Protein AF-A0A350AH95-F1 (afdb_monomer)

Sequence (209 aa):
WPGPAFQAFGGLILGAITMALAVMVWRKMPKGRNRGWAVTAILVLGFILFRAVFDPAVSVIEANNPATSGNIGGFGLPILLSWPLGGVLAAGAAWIIGKTALGLRSDYLAIATLGIAEIVIAVLKNEDWLARGVKNVIGLPRPWPVPLEVNLQQDPAFLERAATIGMDPTMASTLWVKFLYAILFAVVLVIIFWLSERARHSPWGRMMR

Structure (mmCIF, N/CA/C/O backbone):
data_AF-A0A350AH95-F1
#
_entry.id   AF-A0A350AH95-F1
#
loop_
_atom_site.group_PDB
_atom_site.id
_atom_site.type_symbol
_atom_site.label_atom_id
_atom_site.label_alt_id
_atom_site.label_comp_id
_atom_site.label_asym_id
_atom_site.label_entity_id
_atom_site.label_seq_id
_atom_site.pdbx_PDB_ins_code
_atom_site.Cartn_x
_atom_site.Cartn_y
_atom_site.Cartn_z
_atom_site.occupancy
_atom_site.B_iso_or_equiv
_atom_site.auth_seq_id
_atom_site.auth_comp_id
_atom_site.auth_asym_id
_atom_site.auth_atom_id
_atom_site.pdbx_PDB_model_num
ATOM 1 N N . TRP A 1 1 ? 16.851 -11.826 8.373 1.00 41.69 1 TRP A N 1
ATOM 2 C CA . TRP A 1 1 ? 15.903 -11.172 9.295 1.00 41.69 1 TRP A CA 1
ATOM 3 C C . TRP A 1 1 ? 14.694 -10.763 8.473 1.00 41.69 1 TRP A C 1
ATOM 5 O O . TRP A 1 1 ? 14.915 -10.342 7.340 1.00 41.69 1 TRP A O 1
ATOM 15 N N . PRO A 1 2 ? 13.449 -10.950 8.947 1.00 56.38 2 PRO A N 1
ATOM 16 C CA . PRO A 1 2 ? 12.285 -10.441 8.223 1.00 56.38 2 PRO A CA 1
ATOM 17 C C . PRO A 1 2 ? 12.494 -8.938 7.980 1.00 56.38 2 PRO A C 1
ATOM 19 O O . PRO A 1 2 ? 12.966 -8.240 8.877 1.00 56.38 2 PRO A O 1
ATOM 22 N N . GLY A 1 3 ? 12.269 -8.476 6.746 1.00 73.06 3 GLY A N 1
ATOM 23 C CA . GLY A 1 3 ? 12.593 -7.104 6.341 1.00 73.06 3 GLY A CA 1
ATOM 24 C C . GLY A 1 3 ? 11.894 -6.045 7.210 1.00 73.06 3 GLY A C 1
ATOM 25 O O . GLY A 1 3 ? 10.905 -6.370 7.871 1.00 73.06 3 GLY A O 1
ATOM 26 N N . PRO A 1 4 ? 12.351 -4.779 7.195 1.00 81.31 4 PRO A N 1
ATOM 27 C CA . PRO A 1 4 ? 11.799 -3.706 8.035 1.00 81.31 4 PRO A CA 1
ATOM 28 C C . PRO A 1 4 ? 10.271 -3.568 7.933 1.00 81.31 4 PRO A C 1
ATOM 30 O O . PRO A 1 4 ? 9.600 -3.317 8.930 1.00 81.31 4 PRO A O 1
ATOM 33 N N . ALA A 1 5 ? 9.702 -3.855 6.757 1.00 81.56 5 ALA A N 1
ATOM 34 C CA . ALA A 1 5 ? 8.258 -3.920 6.539 1.00 81.56 5 ALA A CA 1
ATOM 35 C C . ALA A 1 5 ? 7.544 -4.913 7.478 1.00 81.56 5 ALA A C 1
ATOM 37 O O . ALA A 1 5 ? 6.539 -4.580 8.097 1.00 81.56 5 ALA A O 1
ATOM 38 N N . PHE A 1 6 ? 8.070 -6.129 7.643 1.00 84.56 6 PHE A N 1
ATOM 39 C CA . PHE A 1 6 ? 7.464 -7.137 8.518 1.00 84.56 6 PHE A CA 1
ATOM 40 C C . PHE A 1 6 ? 7.494 -6.723 9.988 1.00 84.56 6 PHE A C 1
ATOM 42 O O . PHE A 1 6 ? 6.552 -7.018 10.719 1.00 84.56 6 PHE A O 1
ATOM 49 N N . GLN A 1 7 ? 8.550 -6.033 10.418 1.00 86.31 7 GLN A N 1
ATOM 50 C CA . GLN A 1 7 ? 8.641 -5.512 11.780 1.00 86.31 7 GLN A CA 1
ATOM 51 C C . GLN A 1 7 ? 7.636 -4.376 12.003 1.00 86.31 7 GLN A C 1
ATOM 53 O O . GLN A 1 7 ? 6.897 -4.414 12.983 1.00 86.31 7 GLN A O 1
ATOM 58 N N . ALA A 1 8 ? 7.516 -3.436 11.059 1.00 88.62 8 ALA A N 1
ATOM 59 C CA . ALA A 1 8 ? 6.525 -2.361 11.131 1.00 88.62 8 ALA A CA 1
ATOM 60 C C . ALA A 1 8 ? 5.087 -2.914 11.192 1.00 88.62 8 ALA A C 1
ATOM 62 O O . ALA A 1 8 ? 4.313 -2.567 12.085 1.00 88.62 8 ALA A O 1
ATOM 63 N N . PHE A 1 9 ? 4.734 -3.853 10.308 1.00 87.81 9 PHE A N 1
ATOM 64 C CA . PHE A 1 9 ? 3.415 -4.495 10.337 1.00 87.81 9 PHE A CA 1
ATOM 65 C C . PHE A 1 9 ? 3.199 -5.356 11.588 1.00 87.81 9 PHE A C 1
ATOM 67 O O . PHE A 1 9 ? 2.101 -5.363 12.142 1.00 87.81 9 PHE A O 1
ATOM 74 N N . GLY A 1 10 ? 4.238 -6.041 12.072 1.00 89.44 10 GLY A N 1
ATOM 75 C CA . GLY A 1 10 ? 4.206 -6.760 13.345 1.00 89.44 10 GLY A CA 1
ATOM 76 C C . GLY A 1 10 ? 3.895 -5.831 14.520 1.00 89.44 10 GLY A C 1
ATOM 77 O O . GLY A 1 10 ? 3.043 -6.157 15.344 1.00 89.44 10 GLY A O 1
ATOM 78 N N . GLY A 1 11 ? 4.500 -4.640 14.540 1.00 90.75 11 GLY A N 1
ATOM 79 C CA . GLY A 1 11 ? 4.158 -3.566 15.468 1.00 90.75 11 GLY A CA 1
ATOM 80 C C . GLY A 1 11 ? 2.669 -3.222 15.402 1.00 90.75 11 GLY A C 1
ATOM 81 O O . GLY A 1 11 ? 1.966 -3.361 16.397 1.00 90.75 11 GLY A O 1
ATOM 82 N N . LEU A 1 12 ? 2.138 -2.872 14.227 1.00 91.44 12 LEU A N 1
ATOM 83 C CA . LEU A 1 12 ? 0.711 -2.538 14.071 1.00 91.44 12 LEU A CA 1
ATOM 84 C C . LEU A 1 12 ? -0.229 -3.645 14.571 1.00 91.44 12 LEU A C 1
ATOM 86 O O . LEU A 1 12 ? -1.226 -3.358 15.237 1.00 91.44 12 LEU A O 1
ATOM 90 N N . ILE A 1 13 ? 0.106 -4.910 14.301 1.00 93.38 13 ILE A N 1
ATOM 91 C CA . ILE A 1 13 ? -0.654 -6.065 14.791 1.00 93.38 13 ILE A CA 1
ATOM 92 C C . ILE A 1 13 ? -0.611 -6.133 16.323 1.00 93.38 13 ILE A C 1
ATOM 94 O O . ILE A 1 13 ? -1.655 -6.327 16.944 1.00 93.38 13 ILE A O 1
ATOM 98 N N . LEU A 1 14 ? 0.548 -5.921 16.955 1.00 93.56 14 LEU A N 1
ATOM 99 C CA . LEU A 1 14 ? 0.661 -5.860 18.419 1.00 93.56 14 LEU A CA 1
ATOM 100 C C . LEU A 1 14 ? -0.178 -4.723 19.015 1.00 93.56 14 LEU A C 1
ATOM 102 O O . LEU A 1 14 ? -0.834 -4.916 20.043 1.00 93.56 14 LEU A O 1
ATOM 106 N N . GLY A 1 15 ? -0.218 -3.564 18.355 1.00 93.06 15 GLY A N 1
ATOM 107 C CA . GLY A 1 15 ? -1.094 -2.454 18.735 1.00 93.06 15 GLY A CA 1
ATOM 108 C C . GLY A 1 15 ? -2.577 -2.841 18.672 1.00 93.06 15 GLY A C 1
ATOM 109 O O . GLY A 1 15 ? -3.322 -2.638 19.635 1.00 93.06 15 GLY A O 1
ATOM 110 N N . ALA A 1 16 ? -3.002 -3.483 17.579 1.00 93.56 16 ALA A N 1
ATOM 111 C CA . ALA A 1 16 ? -4.372 -3.970 17.414 1.00 93.56 16 ALA A CA 1
ATOM 112 C C . ALA A 1 16 ? -4.745 -5.044 18.454 1.00 93.56 16 ALA A C 1
ATOM 114 O O . ALA A 1 16 ? -5.830 -4.988 19.037 1.00 93.56 16 ALA A O 1
ATOM 115 N N . ILE A 1 17 ? -3.835 -5.983 18.741 1.00 95.19 17 ILE A N 1
ATOM 116 C CA . ILE A 1 17 ? -4.006 -7.008 19.782 1.00 95.19 17 ILE A CA 1
ATOM 117 C C . ILE A 1 17 ? -4.149 -6.351 21.155 1.00 95.19 17 ILE A C 1
ATOM 119 O O . ILE A 1 17 ? -5.059 -6.702 21.903 1.00 95.19 17 ILE A O 1
ATOM 123 N N . THR A 1 18 ? -3.307 -5.366 21.475 1.00 95.50 18 THR A N 1
ATOM 124 C CA . THR A 1 18 ? -3.381 -4.618 22.739 1.00 95.50 18 THR A CA 1
ATOM 125 C C . THR A 1 18 ? -4.756 -3.979 22.918 1.00 95.50 18 THR A C 1
ATOM 127 O O . THR A 1 18 ? -5.379 -4.126 23.972 1.00 95.50 18 THR A O 1
ATOM 130 N N . MET A 1 19 ? -5.272 -3.324 21.874 1.00 94.38 19 MET A N 1
ATOM 131 C CA . MET A 1 19 ? -6.598 -2.707 21.906 1.00 94.38 19 MET A CA 1
ATOM 132 C C . MET A 1 19 ? -7.711 -3.751 22.067 1.00 94.38 19 MET A C 1
ATOM 134 O O . MET A 1 19 ? -8.615 -3.584 22.887 1.00 94.38 19 MET A O 1
ATOM 138 N N . ALA A 1 20 ? -7.634 -4.864 21.334 1.00 94.94 20 ALA A N 1
ATOM 139 C CA . ALA A 1 20 ? -8.601 -5.952 21.438 1.00 94.94 20 ALA A CA 1
ATOM 140 C C . ALA A 1 20 ? -8.614 -6.581 22.843 1.00 94.94 20 ALA A C 1
ATOM 142 O O . ALA A 1 20 ? -9.688 -6.830 23.395 1.00 94.94 20 ALA A O 1
ATOM 143 N N . LEU A 1 21 ? -7.439 -6.783 23.451 1.00 94.44 21 LEU A N 1
ATOM 144 C CA . LEU A 1 21 ? -7.298 -7.276 24.821 1.00 94.44 21 LEU A CA 1
ATOM 145 C C . LEU A 1 21 ? -7.886 -6.292 25.834 1.00 94.44 21 LEU A C 1
ATOM 147 O O . LEU A 1 21 ? -8.655 -6.708 26.700 1.00 94.44 21 LEU A O 1
ATOM 151 N N . ALA A 1 22 ? -7.596 -4.996 25.698 1.00 94.44 22 ALA A N 1
ATOM 152 C CA . ALA A 1 22 ? -8.162 -3.955 26.551 1.00 94.44 22 ALA A CA 1
ATOM 153 C C . ALA A 1 22 ? -9.701 -3.950 26.495 1.00 94.44 22 ALA A C 1
ATOM 155 O O . ALA A 1 22 ? -10.366 -3.974 27.535 1.00 94.44 22 ALA A O 1
ATOM 156 N N . VAL A 1 23 ? -10.282 -4.013 25.290 1.00 94.38 23 VAL A N 1
ATOM 157 C CA . VAL A 1 23 ? -11.739 -4.092 25.090 1.00 94.38 23 VAL A CA 1
ATOM 158 C C . VAL A 1 23 ? -12.315 -5.389 25.665 1.00 94.38 23 VAL A C 1
ATOM 160 O O . VAL A 1 23 ? -13.360 -5.365 26.321 1.00 94.38 23 VAL A O 1
ATOM 163 N N . MET A 1 24 ? -11.651 -6.526 25.450 1.00 95.25 24 MET A N 1
ATOM 164 C CA . MET A 1 24 ? -12.104 -7.820 25.959 1.00 95.25 24 MET A CA 1
ATOM 165 C C . MET A 1 24 ? -12.112 -7.850 27.491 1.00 95.25 24 MET A C 1
ATOM 167 O O . MET A 1 24 ? -13.100 -8.288 28.082 1.00 95.25 24 MET A O 1
ATOM 171 N N . VAL A 1 25 ? -11.052 -7.358 28.137 1.00 93.88 25 VAL A N 1
ATOM 172 C CA . VAL A 1 25 ? -10.957 -7.281 29.602 1.00 93.88 25 VAL A CA 1
ATOM 173 C C . VAL A 1 25 ? -12.004 -6.327 30.159 1.00 93.88 25 VAL A C 1
ATOM 175 O O . VAL A 1 25 ? -12.696 -6.674 31.116 1.00 93.88 25 VAL A O 1
ATOM 178 N N . TRP A 1 26 ? -12.213 -5.175 29.519 1.00 93.12 26 TRP A N 1
ATOM 179 C CA . TRP A 1 26 ? -13.259 -4.241 29.930 1.00 93.12 26 TRP A CA 1
ATOM 180 C C . TRP A 1 26 ? -14.665 -4.860 29.890 1.00 93.12 26 TRP A C 1
ATOM 182 O O . TRP A 1 26 ? -15.480 -4.597 30.777 1.00 93.12 26 TRP A O 1
ATOM 192 N N . ARG A 1 27 ? -14.948 -5.691 28.876 1.00 92.88 27 ARG A N 1
ATOM 193 C CA . ARG A 1 27 ? -16.243 -6.369 28.703 1.00 92.88 27 ARG A CA 1
ATOM 194 C C . ARG A 1 27 ? -16.443 -7.557 29.644 1.00 92.88 27 ARG A C 1
ATOM 196 O O . ARG A 1 27 ? -17.567 -7.769 30.086 1.00 92.88 27 ARG A O 1
ATOM 203 N N . LYS A 1 28 ? -15.395 -8.342 29.919 1.00 92.38 28 LYS A N 1
ATOM 204 C CA . LYS A 1 28 ? -15.500 -9.595 30.692 1.00 92.38 28 LYS A CA 1
ATOM 205 C C . LYS A 1 28 ? -15.321 -9.416 32.201 1.00 92.38 28 LYS A C 1
ATOM 207 O O . LYS A 1 28 ? -15.839 -10.225 32.962 1.00 92.38 28 LYS A O 1
ATOM 212 N N . MET A 1 29 ? -14.582 -8.402 32.648 1.00 90.62 29 MET A N 1
ATOM 213 C CA . MET A 1 29 ? -14.266 -8.235 34.068 1.00 90.62 29 MET A CA 1
ATOM 214 C C . MET A 1 29 ? -15.409 -7.515 34.812 1.00 90.62 29 MET A C 1
ATOM 216 O O . MET A 1 29 ? -15.952 -6.534 34.287 1.00 90.62 29 MET A O 1
ATOM 220 N N . PRO A 1 30 ? -15.781 -7.953 36.033 1.00 88.94 30 PRO A N 1
ATOM 221 C CA . PRO A 1 30 ? -16.835 -7.310 36.814 1.00 88.94 30 PRO A CA 1
ATOM 222 C C . PRO A 1 30 ? -16.537 -5.828 37.071 1.00 88.94 30 PRO A C 1
ATOM 224 O O . PRO A 1 30 ? -15.384 -5.390 37.134 1.00 88.94 30 PRO A O 1
ATOM 227 N N . LYS A 1 31 ? -17.605 -5.032 37.200 1.00 86.38 31 LYS A N 1
ATOM 228 C CA . LYS A 1 31 ? -17.504 -3.586 37.426 1.00 86.38 31 LYS A CA 1
ATOM 229 C C . LYS A 1 31 ? -16.798 -3.331 38.765 1.00 86.38 31 LYS A C 1
ATOM 231 O O . LYS A 1 31 ? -17.320 -3.683 39.814 1.00 86.38 31 LYS A O 1
ATOM 236 N N . GLY A 1 32 ? -15.622 -2.708 38.717 1.00 89.25 32 GLY A N 1
ATOM 237 C CA . GLY A 1 32 ? -14.835 -2.358 39.899 1.00 89.25 32 GLY A CA 1
ATOM 238 C C . GLY A 1 32 ? -13.564 -1.582 39.548 1.00 89.25 32 GLY A C 1
ATOM 239 O O . GLY A 1 32 ? -13.192 -1.474 38.378 1.00 89.25 32 GLY A O 1
ATOM 240 N N . ARG A 1 33 ? -12.873 -1.056 40.566 1.00 86.00 33 ARG A N 1
ATOM 241 C CA . ARG A 1 33 ? -11.623 -0.283 40.411 1.00 86.00 33 ARG A CA 1
ATOM 242 C C . ARG A 1 33 ? -10.489 -1.119 39.799 1.00 86.00 33 ARG A C 1
ATOM 244 O O . ARG A 1 33 ? -9.723 -0.601 38.992 1.00 86.00 33 ARG A O 1
ATOM 251 N N . ASN A 1 34 ? -10.448 -2.422 40.090 1.00 90.62 34 ASN A N 1
ATOM 252 C CA . ASN A 1 34 ? -9.452 -3.354 39.541 1.00 90.62 34 ASN A CA 1
ATOM 253 C C . ASN A 1 34 ? -9.557 -3.506 38.017 1.00 90.62 34 ASN A C 1
ATOM 255 O O . ASN A 1 34 ? -8.539 -3.681 37.355 1.00 90.62 34 ASN A O 1
ATOM 259 N N . ARG A 1 35 ? -10.762 -3.365 37.446 1.00 92.19 35 ARG A N 1
ATOM 260 C CA . ARG A 1 35 ? -10.961 -3.371 35.990 1.00 92.19 35 ARG A CA 1
ATOM 261 C C . ARG A 1 35 ? -10.249 -2.200 35.319 1.00 92.19 35 ARG A C 1
ATOM 263 O O . ARG A 1 35 ? -9.638 -2.383 34.273 1.00 92.19 35 ARG A O 1
ATOM 270 N N . GLY A 1 36 ? -10.326 -1.012 35.923 1.00 90.94 36 GLY A N 1
ATOM 271 C CA . GLY A 1 36 ? -9.636 0.179 35.424 1.00 90.94 36 GLY A CA 1
ATOM 272 C C . GLY A 1 36 ? -8.123 -0.023 35.413 1.00 90.94 36 GLY A C 1
ATOM 273 O O . GLY A 1 36 ? -7.497 0.136 34.373 1.00 90.94 36 GLY A O 1
ATOM 274 N N . TRP A 1 37 ? -7.557 -0.476 36.535 1.00 94.75 37 TRP A N 1
ATOM 275 C CA . TRP A 1 37 ? -6.121 -0.752 36.638 1.00 94.75 37 TRP A CA 1
ATOM 276 C C . TRP A 1 37 ? -5.641 -1.830 35.666 1.00 94.75 37 TRP A C 1
ATOM 278 O O . TRP A 1 37 ? -4.598 -1.652 35.045 1.00 94.75 37 TRP A O 1
ATOM 288 N N . ALA A 1 38 ? -6.410 -2.906 35.485 1.00 93.56 38 ALA A N 1
ATOM 289 C CA . ALA A 1 38 ? -6.072 -3.963 34.537 1.00 93.56 38 ALA A CA 1
ATOM 290 C C . ALA A 1 38 ? -6.022 -3.444 33.092 1.00 93.56 38 ALA A C 1
ATOM 292 O O . ALA A 1 38 ? -5.060 -3.710 32.376 1.00 93.56 38 ALA A O 1
ATOM 293 N N . VAL A 1 39 ? -7.020 -2.661 32.668 1.00 94.06 39 VAL A N 1
ATOM 294 C CA . VAL A 1 39 ? -7.038 -2.080 31.317 1.00 94.06 39 VAL A CA 1
ATOM 295 C C . VAL A 1 39 ? -5.911 -1.067 31.130 1.00 94.06 39 VAL A C 1
ATOM 297 O O . VAL A 1 39 ? -5.221 -1.126 30.116 1.00 94.06 39 VAL A O 1
ATOM 300 N N . THR A 1 40 ? -5.660 -0.194 32.109 1.00 94.44 40 THR A N 1
ATOM 301 C CA . THR A 1 40 ? -4.532 0.746 32.051 1.00 94.44 40 THR A CA 1
ATOM 302 C C . THR A 1 40 ? -3.198 0.011 31.936 1.00 94.44 40 THR A C 1
ATOM 304 O O . THR A 1 40 ? -2.384 0.369 31.091 1.00 94.44 40 THR A O 1
ATOM 307 N N . ALA A 1 41 ? -2.982 -1.048 32.722 1.00 95.31 41 ALA A N 1
ATOM 308 C CA . ALA A 1 41 ? -1.762 -1.848 32.650 1.00 95.31 41 ALA A CA 1
ATOM 309 C C . ALA A 1 41 ? -1.579 -2.491 31.266 1.00 95.31 41 ALA A C 1
ATOM 311 O O . ALA A 1 41 ? -0.485 -2.431 30.710 1.00 95.31 41 ALA A O 1
ATOM 312 N N . ILE A 1 42 ? -2.649 -3.043 30.681 1.00 94.75 42 ILE A N 1
ATOM 313 C CA . ILE A 1 42 ? -2.622 -3.616 29.326 1.00 94.75 42 ILE A CA 1
ATOM 314 C C . ILE A 1 42 ? -2.252 -2.554 28.291 1.00 94.75 42 ILE A C 1
ATOM 316 O O . ILE A 1 42 ? -1.395 -2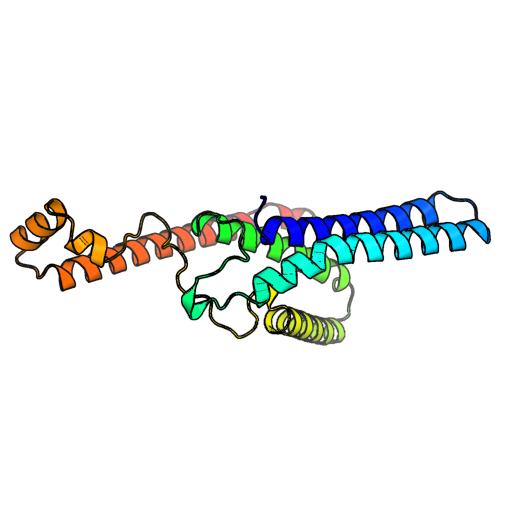.806 27.449 1.00 94.75 42 ILE A O 1
ATOM 320 N N . LEU A 1 43 ? -2.864 -1.370 28.358 1.00 95.50 43 LEU A N 1
ATOM 321 C CA . LEU A 1 43 ? -2.590 -0.291 27.410 1.00 95.50 43 LEU A CA 1
ATOM 322 C C . LEU A 1 43 ? -1.153 0.226 27.531 1.00 95.50 43 LEU A C 1
ATOM 324 O O . LEU A 1 43 ? -0.502 0.416 26.510 1.00 95.50 43 LEU A O 1
ATOM 328 N N . VAL A 1 44 ? -0.639 0.411 28.750 1.00 96.62 44 VAL A N 1
ATOM 329 C CA . VAL A 1 44 ? 0.736 0.888 28.973 1.00 96.62 44 VAL A CA 1
ATOM 330 C C . VAL A 1 44 ? 1.758 -0.153 28.518 1.00 96.62 44 VAL A C 1
ATOM 332 O O . VAL A 1 44 ? 2.658 0.173 27.747 1.00 96.62 44 VAL A O 1
ATOM 335 N N . LEU A 1 45 ? 1.609 -1.411 28.945 1.00 95.62 45 LEU A N 1
ATOM 336 C CA . LEU A 1 45 ? 2.523 -2.486 28.548 1.00 95.62 45 LEU A CA 1
ATOM 337 C C . LEU A 1 45 ? 2.474 -2.726 27.040 1.00 95.62 45 LEU A C 1
ATOM 339 O O . LEU A 1 45 ? 3.513 -2.820 26.392 1.00 95.62 45 LEU A O 1
ATOM 343 N N . GLY A 1 46 ? 1.273 -2.779 26.468 1.00 94.69 46 GLY A N 1
ATOM 344 C CA . GLY A 1 46 ? 1.105 -2.966 25.037 1.00 94.69 46 GLY A CA 1
ATOM 345 C C . GLY A 1 46 ? 1.628 -1.788 24.216 1.00 94.69 46 GLY A C 1
ATOM 346 O O . GLY A 1 46 ? 2.216 -2.015 23.165 1.00 94.69 46 GLY A O 1
ATOM 347 N N . PHE A 1 47 ? 1.520 -0.548 24.707 1.00 94.69 47 PHE A N 1
ATOM 348 C CA . PHE A 1 47 ? 2.133 0.620 24.068 1.00 94.69 47 PHE A CA 1
ATOM 349 C C . PHE A 1 47 ? 3.664 0.534 24.051 1.00 94.69 47 PHE A C 1
ATOM 351 O O . PHE A 1 47 ? 4.276 0.796 23.017 1.00 94.69 47 PHE A O 1
ATOM 358 N N . ILE A 1 48 ? 4.284 0.124 25.162 1.00 96.06 48 ILE A N 1
ATOM 359 C CA . ILE A 1 48 ? 5.741 -0.068 25.234 1.00 96.06 48 ILE A CA 1
ATOM 360 C C . ILE A 1 48 ? 6.181 -1.162 24.253 1.00 96.06 48 ILE A C 1
ATOM 362 O O . ILE A 1 48 ? 7.119 -0.954 23.487 1.00 96.06 48 ILE A O 1
ATOM 366 N N . LEU A 1 49 ? 5.482 -2.302 24.232 1.00 93.69 49 LEU A N 1
ATOM 367 C CA . LEU A 1 49 ? 5.774 -3.403 23.308 1.00 93.69 49 LEU A CA 1
ATOM 368 C C . LEU A 1 49 ? 5.584 -2.996 21.843 1.00 93.69 49 LEU A C 1
ATOM 370 O O . LEU A 1 49 ? 6.412 -3.326 20.998 1.00 93.69 49 LEU A O 1
ATOM 374 N N . PHE A 1 50 ? 4.516 -2.254 21.548 1.00 92.81 50 PHE A N 1
ATOM 375 C CA . PHE A 1 50 ? 4.254 -1.689 20.230 1.00 92.81 50 PHE A CA 1
ATOM 376 C C . PHE A 1 50 ? 5.417 -0.805 19.769 1.00 92.81 50 PHE A C 1
ATOM 378 O O . PHE A 1 50 ? 5.992 -1.065 18.714 1.00 92.81 50 PHE A O 1
ATOM 385 N N . ARG A 1 51 ? 5.802 0.192 20.578 1.00 93.19 51 ARG A N 1
ATOM 386 C CA . ARG A 1 51 ? 6.892 1.129 20.260 1.00 93.19 51 ARG A CA 1
ATOM 387 C C . ARG A 1 51 ? 8.227 0.413 20.079 1.00 93.19 51 ARG A C 1
ATOM 389 O O . ARG A 1 51 ? 8.941 0.693 19.123 1.00 93.19 51 ARG A O 1
ATOM 396 N N . ALA A 1 52 ? 8.525 -0.565 20.937 1.00 92.31 52 ALA A N 1
ATOM 397 C CA . ALA A 1 52 ? 9.766 -1.335 20.877 1.00 92.31 52 ALA A CA 1
ATOM 398 C C . ALA A 1 52 ? 9.947 -2.106 19.558 1.00 92.31 52 ALA A C 1
ATOM 400 O O . ALA A 1 52 ? 11.078 -2.331 19.137 1.00 92.31 52 ALA A O 1
ATOM 401 N N . VAL A 1 53 ? 8.852 -2.507 18.903 1.00 91.31 53 VAL A N 1
ATOM 402 C CA . VAL A 1 53 ? 8.892 -3.211 17.611 1.00 91.31 53 VAL A CA 1
ATOM 403 C C . VAL A 1 53 ? 8.736 -2.245 16.434 1.00 91.31 53 VAL A C 1
ATOM 405 O O . VAL A 1 53 ? 9.410 -2.395 15.416 1.00 91.31 53 VAL A O 1
ATOM 408 N N . PHE A 1 54 ? 7.854 -1.255 16.563 1.00 91.19 54 PHE A N 1
ATOM 409 C CA . PHE A 1 54 ? 7.476 -0.361 15.473 1.00 91.19 54 PHE A CA 1
ATOM 410 C C . PHE A 1 54 ? 8.520 0.730 15.200 1.00 91.19 54 PHE A C 1
ATOM 412 O O . PHE A 1 54 ? 8.900 0.934 14.048 1.00 91.19 54 PHE A O 1
ATOM 419 N N . ASP A 1 55 ? 9.030 1.401 16.237 1.00 90.62 55 ASP A N 1
ATOM 420 C CA . ASP A 1 55 ? 9.908 2.567 16.064 1.00 90.62 55 ASP A CA 1
ATOM 421 C C . ASP A 1 55 ? 11.266 2.212 15.416 1.00 90.62 55 ASP A C 1
ATOM 423 O O . ASP A 1 55 ? 11.702 2.934 14.510 1.00 90.62 55 ASP A O 1
ATOM 427 N N . PRO A 1 56 ? 11.936 1.089 15.768 1.00 89.94 56 PRO A N 1
ATOM 428 C CA . PRO A 1 56 ? 13.153 0.676 15.069 1.00 89.94 56 PRO A CA 1
ATOM 429 C C . PRO A 1 56 ? 12.905 0.384 13.586 1.00 89.94 56 PRO A C 1
ATOM 431 O O . PRO A 1 56 ? 13.723 0.741 12.743 1.00 89.94 56 PRO A O 1
ATOM 434 N N . ALA A 1 57 ? 11.759 -0.210 13.247 1.00 87.62 57 ALA A N 1
ATOM 435 C CA . ALA A 1 57 ? 11.409 -0.502 11.862 1.00 87.62 57 ALA A CA 1
ATOM 436 C C . ALA A 1 57 ? 11.194 0.783 11.048 1.00 87.62 57 ALA A C 1
ATOM 438 O O . ALA A 1 57 ? 11.746 0.918 9.956 1.00 87.62 57 ALA A O 1
ATOM 439 N N . VAL A 1 58 ? 10.444 1.741 11.602 1.00 87.69 58 VAL A N 1
ATOM 440 C CA . VAL A 1 58 ? 10.193 3.053 10.988 1.00 87.69 58 VAL A CA 1
ATOM 441 C C . VAL A 1 58 ? 11.498 3.809 10.762 1.00 87.69 58 VAL A C 1
ATOM 443 O O . VAL A 1 58 ? 11.763 4.229 9.637 1.00 87.69 58 VAL A O 1
ATOM 446 N N . SER A 1 59 ? 12.358 3.900 11.780 1.00 87.06 59 SER A N 1
ATOM 447 C CA . SER A 1 59 ? 13.633 4.616 11.658 1.00 87.06 59 SER A CA 1
ATOM 448 C C . SER A 1 59 ? 14.539 4.036 10.566 1.00 87.06 59 SER A C 1
ATOM 450 O O . SER A 1 59 ? 15.137 4.793 9.808 1.00 87.06 59 SER A O 1
ATOM 452 N N . VAL A 1 60 ? 14.593 2.708 10.411 1.00 85.50 60 VAL A N 1
ATOM 453 C CA . VAL A 1 60 ? 15.361 2.058 9.334 1.00 85.50 60 VAL A CA 1
ATOM 454 C C . VAL A 1 60 ? 14.758 2.348 7.960 1.00 85.50 60 VAL A C 1
ATOM 456 O O . VAL A 1 60 ? 15.489 2.593 6.998 1.00 85.50 60 VAL A O 1
ATOM 459 N N . ILE A 1 61 ? 13.428 2.327 7.846 1.00 83.62 61 ILE A N 1
ATOM 460 C CA . ILE A 1 61 ? 12.741 2.634 6.589 1.00 83.62 61 ILE A CA 1
ATOM 461 C C . ILE A 1 61 ? 13.008 4.088 6.194 1.00 83.62 61 ILE A C 1
ATOM 463 O O . ILE A 1 61 ? 13.353 4.338 5.037 1.00 83.62 61 ILE A O 1
ATOM 467 N N . GLU A 1 62 ? 12.874 5.029 7.125 1.00 83.50 62 GLU A N 1
ATOM 468 C CA . GLU A 1 62 ? 13.009 6.470 6.893 1.00 83.50 62 GLU A CA 1
ATOM 469 C C . GLU A 1 62 ? 14.456 6.931 6.707 1.00 83.50 62 GLU A C 1
ATOM 471 O O . GLU A 1 62 ? 14.700 7.810 5.882 1.00 83.50 62 GLU A O 1
ATOM 476 N N . ALA A 1 63 ? 15.418 6.308 7.394 1.00 81.94 63 ALA A N 1
ATOM 477 C CA . ALA A 1 63 ? 16.844 6.586 7.209 1.00 81.94 63 ALA A CA 1
ATOM 478 C C . ALA A 1 63 ? 17.335 6.227 5.799 1.00 81.94 63 ALA A C 1
ATOM 480 O O . ALA A 1 63 ? 18.324 6.780 5.317 1.00 81.94 63 ALA A O 1
ATOM 481 N N . ASN A 1 64 ? 16.651 5.304 5.122 1.00 76.50 64 ASN A N 1
ATOM 482 C CA . ASN A 1 64 ? 16.988 4.948 3.759 1.00 76.50 64 ASN A CA 1
ATOM 483 C C . ASN A 1 64 ? 16.524 6.022 2.765 1.00 76.50 64 ASN A C 1
ATOM 485 O O . ASN A 1 64 ? 15.330 6.314 2.676 1.00 76.50 64 ASN A O 1
ATOM 489 N N . ASN A 1 65 ? 17.457 6.527 1.952 1.00 70.88 65 ASN A N 1
ATOM 490 C CA . ASN A 1 65 ? 17.155 7.407 0.831 1.00 70.88 65 ASN A CA 1
ATOM 491 C C . ASN A 1 65 ? 16.740 6.580 -0.406 1.00 70.88 65 ASN A C 1
ATOM 493 O O . ASN A 1 65 ? 17.591 5.935 -1.031 1.00 70.88 65 ASN A O 1
ATOM 497 N N . PRO A 1 66 ? 15.458 6.617 -0.824 1.00 63.47 66 PRO A N 1
ATOM 498 C CA . PRO A 1 66 ? 14.986 5.826 -1.957 1.00 63.47 66 PRO A CA 1
ATOM 499 C C . PRO A 1 66 ? 15.642 6.216 -3.285 1.00 63.47 66 PRO A C 1
ATOM 501 O O . PRO A 1 66 ? 15.658 5.404 -4.207 1.00 63.47 66 PRO A O 1
ATOM 504 N N . ALA A 1 67 ? 16.188 7.435 -3.383 1.00 62.56 67 ALA A N 1
ATOM 505 C CA . ALA A 1 67 ? 16.826 7.930 -4.597 1.00 62.56 67 ALA A CA 1
ATOM 506 C C . ALA A 1 67 ? 18.145 7.208 -4.923 1.00 62.56 67 ALA A C 1
ATOM 508 O O . ALA A 1 67 ? 18.514 7.103 -6.088 1.00 62.56 67 ALA A O 1
ATOM 509 N N . THR A 1 68 ? 18.853 6.705 -3.909 1.00 64.44 68 THR A N 1
ATOM 510 C CA . THR A 1 68 ? 20.150 6.032 -4.089 1.00 64.44 68 THR A CA 1
ATOM 511 C C . THR A 1 68 ? 20.045 4.522 -3.947 1.00 64.44 68 THR A C 1
ATOM 513 O O . THR A 1 68 ? 20.722 3.790 -4.661 1.00 64.44 68 THR A O 1
ATOM 516 N N . SER A 1 69 ? 19.191 4.053 -3.037 1.00 63.12 69 SER A N 1
ATOM 517 C CA . SER A 1 69 ? 19.204 2.659 -2.578 1.00 63.12 69 SER A CA 1
ATOM 518 C C . SER A 1 69 ? 17.891 1.916 -2.852 1.00 63.12 69 SER A C 1
ATOM 520 O O . SER A 1 69 ? 17.734 0.767 -2.443 1.00 63.12 69 SER A O 1
ATOM 522 N N . GLY A 1 70 ? 16.930 2.558 -3.528 1.00 66.56 70 GLY A N 1
ATOM 523 C CA . GLY A 1 70 ? 15.598 2.001 -3.771 1.00 66.56 70 GLY A CA 1
ATOM 524 C C . GLY A 1 70 ? 14.738 1.898 -2.503 1.00 66.56 70 GLY A C 1
ATOM 525 O O . GLY A 1 70 ? 15.115 2.350 -1.418 1.00 66.56 70 GLY A O 1
ATOM 526 N N . ASN A 1 71 ? 13.535 1.324 -2.621 1.00 69.31 71 ASN A N 1
ATOM 527 C CA . ASN A 1 71 ? 12.591 1.236 -1.503 1.00 69.31 71 ASN A CA 1
ATOM 528 C C . ASN A 1 71 ? 12.749 -0.054 -0.680 1.00 69.31 71 ASN A C 1
ATOM 530 O O . ASN A 1 71 ? 12.429 -1.140 -1.153 1.00 69.31 71 ASN A O 1
ATOM 534 N N . ILE A 1 72 ? 13.144 0.089 0.588 1.00 64.56 72 ILE A N 1
ATOM 535 C CA . ILE A 1 72 ? 13.313 -1.023 1.548 1.00 64.56 72 ILE A CA 1
ATOM 536 C C . ILE A 1 72 ? 12.039 -1.252 2.399 1.00 64.56 72 ILE A C 1
ATOM 538 O O . ILE A 1 72 ? 11.911 -2.260 3.089 1.00 64.56 72 ILE A O 1
ATOM 542 N N . GLY A 1 73 ? 11.055 -0.344 2.333 1.00 66.38 73 GLY A N 1
ATOM 543 C CA . GLY A 1 73 ? 9.839 -0.392 3.162 1.00 66.38 73 GLY A CA 1
ATOM 544 C C . GLY A 1 73 ? 8.756 -1.376 2.700 1.00 66.38 73 GLY A C 1
ATOM 545 O O . GLY A 1 73 ? 7.711 -1.462 3.334 1.00 66.38 73 GLY A O 1
ATOM 546 N N . GLY A 1 74 ? 8.967 -2.107 1.602 1.00 75.50 74 GLY A N 1
ATOM 547 C CA . GLY A 1 74 ? 7.973 -3.019 1.028 1.00 75.50 74 GLY A CA 1
ATOM 548 C C . GLY A 1 74 ? 8.227 -4.497 1.335 1.00 75.50 74 GLY A C 1
ATOM 549 O O . GLY A 1 74 ? 9.343 -4.910 1.630 1.00 75.50 74 GLY A O 1
ATOM 550 N N . PHE A 1 75 ? 7.194 -5.325 1.166 1.00 76.88 75 PHE A N 1
ATOM 551 C CA . PHE A 1 75 ? 7.275 -6.790 1.288 1.00 76.88 75 PHE A CA 1
ATOM 552 C C . PHE A 1 75 ? 8.009 -7.493 0.127 1.00 76.88 75 PHE A C 1
ATOM 554 O O . PHE A 1 75 ? 8.010 -8.718 0.061 1.00 76.88 75 PHE A O 1
ATOM 561 N N . GLY A 1 76 ? 8.593 -6.743 -0.816 1.00 79.88 76 GLY A N 1
ATOM 562 C CA . GLY A 1 76 ? 9.266 -7.304 -1.996 1.00 79.88 76 GLY A CA 1
ATOM 563 C C . GLY A 1 76 ? 8.333 -8.042 -2.963 1.00 79.88 76 GLY A C 1
ATOM 564 O O . GLY A 1 76 ? 8.798 -8.828 -3.784 1.00 79.88 76 GLY A O 1
ATOM 565 N N . LEU A 1 77 ? 7.020 -7.820 -2.862 1.00 83.12 77 LEU A N 1
ATOM 566 C CA . LEU A 1 77 ? 6.038 -8.471 -3.723 1.00 83.12 77 LEU A CA 1
ATOM 567 C C . LEU A 1 77 ? 6.157 -7.969 -5.173 1.00 83.12 77 LEU A C 1
ATOM 569 O O . LEU A 1 77 ? 6.403 -6.776 -5.388 1.00 83.12 77 LEU A O 1
ATOM 573 N N . PRO A 1 78 ? 5.924 -8.841 -6.174 1.00 87.00 78 PRO A N 1
ATOM 574 C CA . PRO A 1 78 ? 5.775 -8.421 -7.563 1.00 87.00 78 PRO A CA 1
ATOM 575 C C . PRO A 1 78 ? 4.737 -7.302 -7.694 1.00 87.00 78 PRO A C 1
ATOM 577 O O . PRO A 1 78 ? 3.649 -7.407 -7.127 1.00 87.00 78 PRO A O 1
ATOM 580 N N . ILE A 1 79 ? 5.033 -6.266 -8.489 1.00 87.12 79 ILE A N 1
ATOM 581 C CA . ILE A 1 79 ? 4.155 -5.089 -8.645 1.00 87.12 79 ILE A CA 1
ATOM 582 C C . ILE A 1 79 ? 2.710 -5.477 -8.984 1.00 87.12 79 ILE A C 1
ATOM 584 O O . ILE A 1 79 ? 1.775 -4.901 -8.431 1.00 87.12 79 ILE A O 1
ATOM 588 N N . LEU A 1 80 ? 2.523 -6.483 -9.844 1.00 88.62 80 LEU A N 1
ATOM 589 C CA . LEU A 1 80 ? 1.191 -6.942 -10.239 1.00 88.62 80 LEU A CA 1
ATOM 590 C C . LEU A 1 80 ? 0.361 -7.505 -9.079 1.00 88.62 80 LEU A C 1
ATOM 592 O O . LEU A 1 80 ? -0.860 -7.418 -9.128 1.00 88.62 80 LEU A O 1
ATOM 596 N N . LEU A 1 81 ? 0.990 -8.062 -8.040 1.00 89.19 81 LEU A N 1
ATOM 597 C CA . LEU A 1 81 ? 0.293 -8.517 -6.831 1.00 89.19 81 LEU A CA 1
ATOM 598 C C . LEU A 1 81 ? 0.044 -7.368 -5.850 1.00 89.19 81 LEU A C 1
ATOM 600 O O . LEU A 1 81 ? -0.934 -7.386 -5.101 1.00 89.19 81 LEU A O 1
ATOM 604 N N . SER A 1 82 ? 0.898 -6.347 -5.880 1.00 88.38 82 SER A N 1
ATOM 605 C CA . SER A 1 82 ? 0.770 -5.161 -5.037 1.00 88.38 82 SER A CA 1
ATOM 606 C C . SER A 1 82 ? -0.476 -4.334 -5.376 1.00 88.38 82 SER A C 1
ATOM 608 O O . SER A 1 82 ? -1.089 -3.788 -4.460 1.00 88.38 82 SER A O 1
ATOM 610 N N . TRP A 1 83 ? -0.901 -4.257 -6.648 1.00 89.81 83 TRP A N 1
ATOM 611 C CA . TRP A 1 83 ? -2.089 -3.468 -7.021 1.00 89.81 83 TRP A CA 1
ATOM 612 C C . TRP A 1 83 ? -3.404 -4.036 -6.463 1.00 89.81 83 TRP A C 1
ATOM 614 O O . TRP A 1 83 ? -4.117 -3.282 -5.796 1.00 89.81 83 TRP A O 1
ATOM 624 N N . PRO A 1 84 ? -3.744 -5.332 -6.646 1.00 91.94 84 PRO A N 1
ATOM 625 C CA . PRO A 1 84 ? -4.952 -5.895 -6.050 1.00 91.94 84 PRO A CA 1
ATOM 626 C C . PRO A 1 84 ? -4.914 -5.857 -4.523 1.00 91.94 84 PRO A C 1
ATOM 628 O O . PRO A 1 84 ? -5.925 -5.540 -3.903 1.00 91.94 84 PRO A O 1
ATOM 631 N N . LEU A 1 85 ? -3.754 -6.124 -3.910 1.00 91.81 85 LEU A N 1
ATOM 632 C CA . LEU A 1 85 ? -3.606 -6.062 -2.456 1.00 91.81 85 LEU A CA 1
ATOM 633 C C . LEU A 1 85 ? -3.863 -4.643 -1.927 1.00 91.81 85 LEU A C 1
ATOM 635 O O . LEU A 1 85 ? -4.617 -4.473 -0.971 1.00 91.81 85 LEU A O 1
ATOM 639 N N . GLY A 1 86 ? -3.303 -3.625 -2.589 1.00 90.88 86 GLY A N 1
ATOM 640 C CA . GLY A 1 86 ? -3.590 -2.221 -2.294 1.00 90.88 86 GLY A CA 1
ATOM 641 C C . GLY A 1 86 ? -5.075 -1.887 -2.454 1.00 90.88 86 GLY A C 1
ATOM 642 O O . GLY A 1 86 ? -5.651 -1.240 -1.583 1.00 90.88 86 GLY A O 1
ATOM 643 N N . GLY A 1 87 ? -5.721 -2.397 -3.507 1.00 92.44 87 GLY A N 1
ATOM 644 C CA . GLY A 1 87 ? -7.161 -2.251 -3.725 1.00 92.44 87 GLY A CA 1
ATOM 645 C C . GLY A 1 87 ? -8.012 -2.876 -2.614 1.00 92.44 87 GLY A C 1
ATOM 646 O O . GLY A 1 87 ? -8.960 -2.250 -2.147 1.00 92.44 87 GLY A O 1
ATOM 647 N N . VAL A 1 88 ? -7.656 -4.072 -2.135 1.00 94.25 88 VAL A N 1
ATOM 648 C CA . VAL A 1 88 ? -8.349 -4.744 -1.020 1.00 94.25 88 VAL A CA 1
ATOM 649 C C . VAL A 1 88 ? -8.183 -3.968 0.288 1.00 94.25 88 VAL A C 1
ATOM 651 O O . VAL A 1 88 ? -9.161 -3.769 1.009 1.00 94.25 88 VAL A O 1
ATOM 654 N N . LEU A 1 89 ? -6.972 -3.488 0.587 1.00 91.31 89 LEU A N 1
ATOM 655 C CA . LEU A 1 89 ? -6.719 -2.666 1.775 1.00 91.31 89 LEU A CA 1
ATOM 656 C C . LEU A 1 89 ? -7.486 -1.337 1.713 1.00 91.31 89 LEU A C 1
ATOM 658 O O . LEU A 1 89 ? -8.126 -0.952 2.694 1.00 91.31 89 LEU A O 1
ATOM 662 N N . ALA A 1 90 ? -7.492 -0.677 0.552 1.00 93.31 90 ALA A N 1
ATOM 663 C CA . ALA A 1 90 ? -8.260 0.543 0.321 1.00 93.31 90 ALA A CA 1
ATOM 664 C C . ALA A 1 90 ? -9.772 0.302 0.459 1.00 93.31 90 ALA A C 1
ATOM 666 O O . ALA A 1 90 ? -10.459 1.093 1.102 1.00 93.31 90 ALA A O 1
ATOM 667 N N . ALA A 1 91 ? -10.291 -0.810 -0.071 1.00 93.00 91 ALA A N 1
ATOM 668 C CA . ALA A 1 91 ? -11.692 -1.195 0.083 1.00 93.00 91 ALA A CA 1
ATOM 669 C C . ALA A 1 91 ? -12.063 -1.440 1.554 1.00 93.00 91 ALA A C 1
ATOM 671 O O . ALA A 1 91 ? -13.124 -1.005 1.999 1.00 93.00 91 ALA A O 1
ATOM 672 N N . GLY A 1 92 ? -11.181 -2.079 2.330 1.00 94.25 92 GLY A N 1
ATOM 673 C CA . GLY A 1 92 ? -11.361 -2.260 3.771 1.00 94.25 92 GLY A CA 1
ATOM 674 C C . GLY A 1 92 ? -11.435 -0.930 4.525 1.00 94.25 92 GLY A C 1
ATOM 675 O O . GLY A 1 92 ? -12.360 -0.718 5.311 1.00 94.25 92 GLY A O 1
ATOM 676 N N . ALA A 1 93 ? -10.512 -0.005 4.244 1.00 91.56 93 ALA A N 1
ATOM 677 C CA . ALA A 1 93 ? -10.529 1.337 4.828 1.00 91.56 93 ALA A CA 1
ATOM 678 C C . ALA A 1 93 ? -11.802 2.112 4.442 1.00 91.56 93 ALA A C 1
ATOM 680 O O . ALA A 1 93 ? -12.492 2.647 5.311 1.00 91.56 93 ALA A O 1
ATOM 681 N N . ALA A 1 94 ? -12.165 2.103 3.156 1.00 91.81 94 ALA A N 1
ATOM 682 C CA . ALA A 1 94 ? -13.369 2.751 2.644 1.00 91.81 94 ALA A CA 1
ATOM 683 C C . ALA A 1 94 ? -14.653 2.166 3.251 1.00 91.81 94 ALA A C 1
ATOM 685 O O . ALA A 1 94 ? -15.591 2.908 3.529 1.00 91.81 94 ALA A O 1
ATOM 686 N N . TRP A 1 95 ? -14.699 0.857 3.513 1.00 92.06 95 TRP A N 1
ATOM 687 C CA . TRP A 1 95 ? -15.835 0.214 4.171 1.00 92.06 95 TRP A CA 1
ATOM 688 C C . TRP A 1 95 ? -16.008 0.677 5.622 1.00 92.06 95 TRP A C 1
ATOM 690 O O . TRP A 1 95 ? -17.129 0.984 6.030 1.00 92.06 95 TRP A O 1
ATOM 700 N N . ILE A 1 96 ? -14.918 0.775 6.395 1.00 91.12 96 ILE A N 1
ATOM 701 C CA . ILE A 1 96 ? -14.960 1.288 7.777 1.00 91.12 96 ILE A CA 1
ATOM 702 C C . ILE A 1 96 ? -15.456 2.736 7.779 1.00 91.12 96 ILE A C 1
ATOM 704 O O . ILE A 1 96 ? -16.394 3.065 8.506 1.00 91.12 96 ILE A O 1
ATOM 708 N N . ILE A 1 97 ? -14.871 3.574 6.920 1.00 90.94 97 ILE A N 1
ATOM 709 C CA . ILE A 1 97 ? -15.251 4.980 6.750 1.00 90.94 97 ILE A CA 1
ATOM 710 C C . ILE A 1 97 ? -16.730 5.096 6.366 1.00 90.94 97 ILE A C 1
ATOM 712 O O . ILE A 1 97 ? -17.495 5.806 7.021 1.00 90.94 97 ILE A O 1
ATOM 716 N N . GLY A 1 98 ? -17.156 4.350 5.347 1.00 89.62 98 GLY A N 1
ATOM 717 C CA . GLY A 1 98 ? -18.537 4.330 4.881 1.00 89.62 98 GLY A CA 1
ATOM 718 C C . GLY A 1 98 ? -19.492 3.943 6.003 1.00 89.62 98 GLY A C 1
ATOM 719 O O . GLY A 1 98 ? -20.462 4.648 6.249 1.00 89.62 98 GLY A O 1
ATOM 720 N N . LYS A 1 99 ? -19.180 2.896 6.771 1.00 89.75 99 LYS A N 1
ATOM 721 C CA . LYS A 1 99 ? -20.003 2.468 7.909 1.00 89.75 99 LYS A CA 1
ATOM 722 C C . LYS A 1 99 ? -20.146 3.543 8.986 1.00 89.75 99 LYS A C 1
ATOM 724 O O . LYS A 1 99 ? -21.208 3.634 9.592 1.00 89.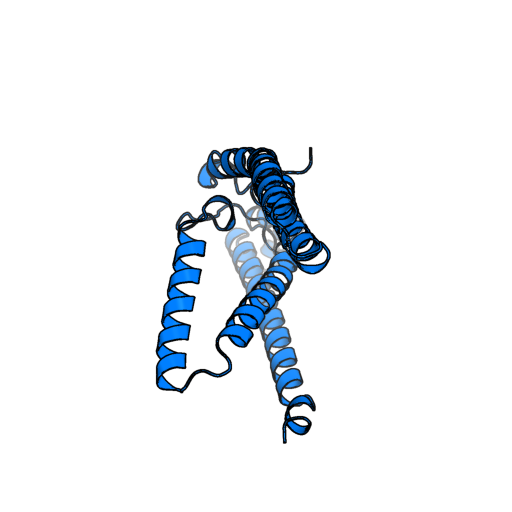75 99 LYS A O 1
ATOM 729 N N . THR A 1 100 ? -19.112 4.349 9.223 1.00 88.06 100 THR A N 1
ATOM 730 C CA . THR A 1 100 ? -19.199 5.477 10.165 1.00 88.06 100 THR A CA 1
ATOM 731 C C . THR A 1 100 ? -19.978 6.671 9.612 1.00 88.06 100 THR A C 1
ATOM 733 O O . THR A 1 100 ? -20.554 7.424 10.392 1.00 88.06 100 THR A O 1
ATOM 736 N N . ALA A 1 101 ? -20.026 6.834 8.286 1.00 87.62 101 ALA A N 1
ATOM 737 C CA . ALA A 1 101 ? -20.699 7.948 7.621 1.00 87.62 101 ALA A CA 1
ATOM 738 C C . ALA A 1 101 ? -22.170 7.652 7.235 1.00 87.62 101 ALA A C 1
ATOM 740 O O . ALA A 1 101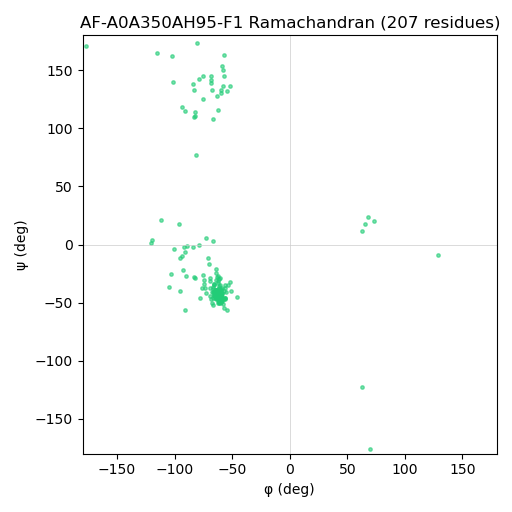 ? -22.977 8.567 7.048 1.00 87.62 101 ALA A O 1
ATOM 741 N N . LEU A 1 102 ? -22.541 6.375 7.109 1.00 83.75 102 LEU A N 1
ATOM 742 C CA . LEU A 1 102 ? -23.897 5.931 6.785 1.00 83.75 102 LEU A CA 1
ATOM 743 C C . LEU A 1 102 ? -24.850 6.272 7.941 1.00 83.75 102 LEU A C 1
ATOM 745 O O . LEU A 1 102 ? -24.800 5.663 9.005 1.00 83.75 102 LEU A O 1
ATOM 749 N N . GLY A 1 103 ? -25.718 7.261 7.725 1.00 82.06 103 GLY A N 1
ATOM 750 C CA . GLY A 1 103 ? -26.668 7.765 8.725 1.00 82.06 103 GLY A CA 1
ATOM 751 C C . GLY A 1 103 ? -26.637 9.284 8.903 1.00 82.06 103 GLY A C 1
ATOM 752 O O . GLY A 1 103 ? -27.520 9.840 9.554 1.00 82.06 103 GLY A O 1
ATOM 753 N N . LEU A 1 104 ? -25.659 9.973 8.305 1.00 90.25 104 LEU A N 1
ATOM 754 C CA . LEU A 1 104 ? -25.627 11.434 8.265 1.00 90.25 104 LEU A CA 1
ATOM 755 C C . LEU A 1 104 ? -26.643 11.993 7.256 1.00 90.25 104 LEU A C 1
ATOM 757 O O . LEU A 1 104 ? -26.874 11.427 6.187 1.00 90.25 104 LEU A O 1
ATOM 761 N N . ARG A 1 105 ? -27.226 13.148 7.596 1.00 92.69 105 ARG A N 1
ATOM 762 C CA . ARG A 1 105 ? -28.011 13.979 6.664 1.00 92.69 105 ARG A CA 1
ATOM 763 C C . ARG A 1 105 ? -27.125 14.390 5.475 1.00 92.69 105 ARG A C 1
ATOM 765 O O . ARG A 1 105 ? -25.917 14.508 5.666 1.00 92.69 105 ARG A O 1
ATOM 772 N N . SER A 1 106 ? -27.702 14.656 4.296 1.00 89.62 106 SER A N 1
ATOM 773 C CA . SER A 1 106 ? -26.962 14.998 3.059 1.00 89.62 106 SER A CA 1
ATOM 774 C C . SER A 1 106 ? -25.848 16.029 3.272 1.00 89.62 106 SER A C 1
ATOM 776 O O . SER A 1 106 ? -24.721 15.829 2.828 1.00 89.62 106 SER A O 1
ATOM 778 N N . ASP A 1 107 ? -26.146 17.089 4.019 1.00 93.50 107 ASP A N 1
ATOM 779 C CA . ASP A 1 107 ? -25.233 18.219 4.211 1.00 93.50 107 ASP A CA 1
ATOM 780 C C . ASP A 1 107 ? -24.079 17.848 5.149 1.00 93.50 107 ASP A C 1
ATOM 782 O O . ASP A 1 107 ? -22.925 18.208 4.925 1.00 93.50 107 ASP A O 1
ATOM 786 N N . TYR A 1 108 ? -24.370 17.046 6.175 1.00 91.38 108 TYR A N 1
ATOM 787 C CA . TYR A 1 108 ? -23.351 16.537 7.087 1.00 91.38 108 TYR A CA 1
ATOM 788 C C . TYR A 1 108 ? -22.513 15.427 6.454 1.00 91.38 108 TYR A C 1
ATOM 790 O O . TYR A 1 108 ? -21.333 15.309 6.769 1.00 91.38 108 TYR A O 1
ATOM 798 N N . LEU A 1 109 ? -23.090 14.637 5.545 1.00 90.25 109 LEU A N 1
ATOM 799 C CA . LEU A 1 109 ? -22.363 13.637 4.770 1.00 90.25 109 LEU A CA 1
ATOM 800 C C . LEU A 1 109 ? -21.312 14.310 3.878 1.00 90.25 109 LEU A C 1
ATOM 802 O O . LEU A 1 109 ? -20.165 13.866 3.844 1.00 90.25 109 LEU A O 1
ATOM 806 N N . ALA A 1 110 ? -21.671 15.407 3.208 1.00 89.06 110 ALA A N 1
ATOM 807 C CA . ALA A 1 110 ? -20.733 16.172 2.389 1.00 89.06 110 ALA A CA 1
ATOM 808 C C . ALA A 1 110 ? -19.553 16.705 3.222 1.00 89.06 110 ALA A C 1
ATOM 810 O O . ALA A 1 110 ? -18.396 16.478 2.873 1.00 89.06 110 ALA A O 1
ATOM 811 N N . ILE A 1 111 ? -19.832 17.325 4.373 1.00 92.94 111 ILE A N 1
ATOM 812 C CA . ILE A 1 111 ? -18.785 17.832 5.276 1.00 92.94 111 ILE A CA 1
ATOM 813 C C . ILE A 1 111 ? -17.915 16.685 5.815 1.00 92.94 111 ILE A C 1
ATOM 815 O O . ILE A 1 111 ? -16.689 16.788 5.825 1.00 92.94 111 ILE A O 1
ATOM 819 N N . ALA A 1 112 ? -18.530 15.577 6.237 1.00 92.00 112 ALA A N 1
ATOM 820 C CA . ALA A 1 112 ? -17.814 14.431 6.791 1.00 92.00 112 ALA A CA 1
ATOM 821 C C . ALA A 1 112 ? -16.888 13.776 5.758 1.00 92.00 112 ALA A C 1
ATOM 823 O O . ALA A 1 112 ? -15.740 13.471 6.068 1.00 92.00 112 ALA A O 1
ATOM 824 N N . THR A 1 113 ? -17.360 13.583 4.525 1.00 91.25 113 THR A N 1
ATOM 825 C CA . THR A 1 113 ? -16.549 12.980 3.455 1.00 91.25 113 THR A CA 1
ATOM 826 C C . THR A 1 113 ? -15.360 13.856 3.067 1.00 91.25 113 THR A C 1
ATOM 828 O O . THR A 1 113 ? -14.266 13.320 2.905 1.00 91.25 113 THR A O 1
ATOM 831 N N . LEU A 1 114 ? -15.531 15.183 3.010 1.00 93.31 114 LEU A N 1
ATOM 832 C CA . LEU A 1 114 ? -14.425 16.122 2.803 1.00 93.31 114 LEU A CA 1
ATOM 833 C C . LEU A 1 114 ? -13.408 16.038 3.947 1.00 93.31 114 LEU A C 1
ATOM 835 O O . LEU A 1 114 ? -12.218 15.869 3.698 1.00 93.31 114 LEU A O 1
ATOM 839 N N . GLY A 1 115 ? -13.869 16.080 5.201 1.00 94.44 115 GLY A N 1
ATOM 840 C CA . GLY A 1 115 ? -12.985 15.975 6.364 1.00 94.44 115 GLY A CA 1
ATOM 841 C C . GLY A 1 115 ? -12.201 14.660 6.398 1.00 94.44 115 GLY A C 1
ATOM 842 O O . GLY A 1 115 ? -10.999 14.658 6.652 1.00 94.44 115 GLY A O 1
ATOM 843 N N . ILE A 1 116 ? -12.852 13.537 6.085 1.00 93.81 116 ILE A N 1
ATOM 844 C CA . ILE A 1 116 ? -12.188 12.230 6.014 1.00 93.81 116 ILE A CA 1
ATOM 845 C C . ILE A 1 116 ? -11.174 12.183 4.865 1.00 93.81 116 ILE A C 1
ATOM 847 O O . ILE A 1 116 ? -10.083 11.648 5.055 1.00 93.81 116 ILE A O 1
ATOM 851 N N . ALA A 1 117 ? -11.492 12.750 3.697 1.00 92.56 117 ALA A N 1
ATOM 852 C CA . ALA A 1 117 ? -10.556 12.815 2.577 1.00 92.56 117 ALA A CA 1
ATOM 853 C C . ALA A 1 117 ? -9.279 13.584 2.955 1.00 92.56 117 ALA A C 1
ATOM 855 O O . ALA A 1 117 ? -8.180 13.090 2.703 1.00 92.56 117 ALA A O 1
ATOM 856 N N . GLU A 1 118 ? -9.411 14.726 3.633 1.00 95.94 118 GLU A N 1
ATOM 857 C CA . GLU A 1 118 ? -8.263 15.503 4.115 1.00 95.94 118 GLU A CA 1
ATOM 858 C C . GLU A 1 118 ? -7.434 14.740 5.154 1.00 95.94 118 GLU A C 1
ATOM 860 O O . GLU A 1 118 ? -6.206 14.758 5.091 1.00 95.94 118 GLU A O 1
ATOM 865 N N . ILE A 1 119 ? -8.074 13.995 6.062 1.00 93.94 119 ILE A N 1
ATOM 866 C CA . ILE A 1 119 ? -7.361 13.125 7.013 1.00 93.94 119 ILE A CA 1
ATOM 867 C C . ILE A 1 119 ? -6.563 12.052 6.265 1.00 93.94 119 ILE A C 1
ATOM 869 O O . ILE A 1 119 ? -5.388 11.844 6.562 1.00 93.94 119 ILE A O 1
ATOM 873 N N . VAL A 1 120 ? -7.167 11.383 5.279 1.00 92.62 120 VAL A N 1
ATOM 874 C CA . VAL A 1 120 ? -6.484 10.346 4.488 1.00 92.62 120 VAL A CA 1
ATOM 875 C C . VAL 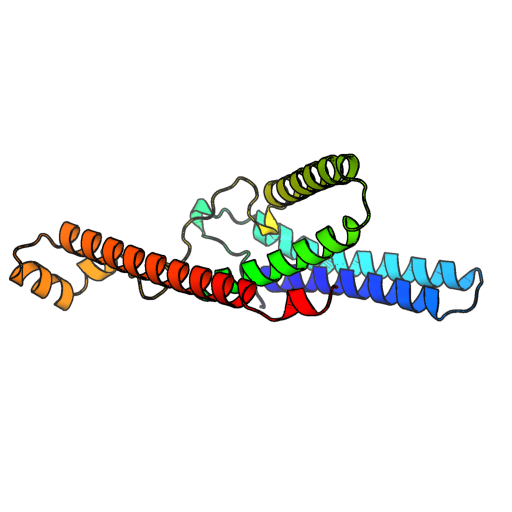A 1 120 ? -5.300 10.938 3.723 1.00 92.62 120 VAL A C 1
ATOM 877 O O . VAL A 1 120 ? -4.214 10.363 3.744 1.00 92.62 120 VAL A O 1
ATOM 880 N N . ILE A 1 121 ? -5.476 12.099 3.089 1.00 92.44 121 ILE A N 1
ATOM 881 C CA . ILE A 1 121 ? -4.398 12.794 2.376 1.00 92.44 121 ILE A CA 1
ATOM 882 C C . ILE A 1 121 ? -3.283 13.199 3.344 1.00 92.44 121 ILE A C 1
ATOM 884 O O . ILE A 1 121 ? -2.109 13.009 3.027 1.00 92.44 121 ILE A O 1
ATOM 888 N N . ALA A 1 122 ? -3.623 13.728 4.521 1.00 94.44 122 ALA A N 1
ATOM 889 C CA . ALA A 1 122 ? -2.649 14.097 5.539 1.00 94.44 122 ALA A CA 1
ATOM 890 C C . ALA A 1 122 ? -1.847 12.878 6.011 1.00 94.44 122 ALA A C 1
ATOM 892 O O . ALA A 1 122 ? -0.622 12.950 6.057 1.00 94.44 122 ALA A O 1
ATOM 893 N N . VAL A 1 123 ? -2.501 11.747 6.283 1.00 92.69 123 VAL A N 1
ATOM 894 C CA . VAL A 1 123 ? -1.826 10.491 6.647 1.00 92.69 123 VAL A CA 1
ATOM 895 C C . VAL A 1 123 ? -0.897 10.037 5.521 1.00 92.69 123 VAL A C 1
ATOM 897 O O . VAL A 1 123 ? 0.284 9.817 5.759 1.00 92.69 123 VAL A O 1
ATOM 900 N N . LEU A 1 124 ? -1.380 9.971 4.277 1.00 90.12 124 LEU A N 1
ATOM 901 C CA . LEU A 1 124 ? -0.562 9.528 3.143 1.00 90.12 124 LEU A CA 1
ATOM 902 C C . LEU A 1 124 ? 0.641 10.437 2.872 1.00 90.12 124 LEU A C 1
ATOM 904 O O . LEU A 1 124 ? 1.659 9.940 2.404 1.00 90.12 124 LEU A O 1
ATOM 908 N N . LYS A 1 125 ? 0.534 11.741 3.156 1.00 90.00 125 LYS A N 1
ATOM 909 C CA . LYS A 1 125 ? 1.616 12.719 2.968 1.00 90.00 125 LYS A CA 1
ATOM 910 C C . LYS A 1 125 ? 2.630 12.759 4.110 1.00 90.00 125 LYS A C 1
ATOM 912 O O . LYS A 1 125 ? 3.765 13.138 3.845 1.00 90.00 125 LYS A O 1
ATOM 917 N N . ASN A 1 126 ? 2.224 12.441 5.340 1.00 90.12 126 ASN A N 1
ATOM 918 C CA . ASN A 1 126 ? 3.077 12.573 6.527 1.00 90.12 126 ASN A CA 1
ATOM 919 C C . ASN A 1 126 ? 3.640 11.234 7.022 1.00 90.12 126 ASN A C 1
ATOM 921 O O . ASN A 1 126 ? 4.694 11.222 7.649 1.00 90.12 126 ASN A O 1
ATOM 925 N N . GLU A 1 127 ? 2.979 10.111 6.738 1.00 89.56 127 GLU A N 1
ATOM 926 C CA . GLU A 1 127 ? 3.475 8.783 7.112 1.00 89.56 127 GLU A CA 1
ATOM 927 C C . GLU A 1 127 ? 4.515 8.290 6.093 1.00 89.56 127 GLU A C 1
ATOM 929 O O . GLU A 1 127 ? 4.251 7.453 5.216 1.00 89.56 127 GLU A O 1
ATOM 934 N N . ASP A 1 128 ? 5.726 8.837 6.213 1.00 84.94 128 ASP A N 1
ATOM 935 C CA . ASP A 1 128 ? 6.862 8.557 5.335 1.00 84.94 128 ASP A CA 1
ATOM 936 C C . ASP A 1 128 ? 7.249 7.073 5.330 1.00 84.94 128 ASP A C 1
ATOM 938 O O . ASP A 1 128 ? 7.574 6.523 4.275 1.00 84.94 128 ASP A O 1
ATOM 942 N N . TRP A 1 129 ? 7.173 6.390 6.472 1.00 85.06 129 TRP A N 1
ATOM 943 C CA . TRP A 1 129 ? 7.448 4.953 6.551 1.00 85.06 129 TRP A CA 1
ATOM 944 C C . TRP A 1 129 ? 6.490 4.093 5.710 1.00 85.06 129 TRP A C 1
ATOM 946 O O . TRP A 1 129 ? 6.879 3.009 5.273 1.00 85.06 129 TRP A O 1
ATOM 956 N N . LEU A 1 130 ? 5.259 4.563 5.468 1.00 82.62 130 LEU A N 1
ATOM 957 C CA . LEU A 1 130 ? 4.220 3.810 4.764 1.00 82.62 130 LEU A CA 1
ATOM 958 C C . LEU A 1 130 ? 4.243 4.074 3.256 1.00 82.62 130 LEU A C 1
ATOM 960 O O . LEU A 1 130 ? 4.332 3.137 2.461 1.00 82.62 130 LEU A O 1
ATOM 964 N N . ALA A 1 131 ? 4.138 5.345 2.861 1.00 80.25 131 ALA A N 1
ATOM 965 C CA . ALA A 1 131 ? 3.954 5.747 1.463 1.00 80.25 131 ALA A CA 1
ATOM 966 C C . ALA A 1 131 ? 5.068 6.659 0.931 1.00 80.25 131 ALA A C 1
ATOM 968 O O . ALA A 1 131 ? 5.007 7.067 -0.225 1.00 80.25 131 ALA A O 1
ATOM 969 N N . ARG A 1 132 ? 6.084 6.969 1.752 1.00 81.50 132 ARG A N 1
ATOM 970 C CA . ARG A 1 132 ? 7.107 8.001 1.489 1.00 81.50 132 ARG A CA 1
ATOM 971 C C . ARG A 1 132 ? 6.559 9.425 1.382 1.00 81.50 132 ARG A C 1
ATOM 973 O O . ARG A 1 132 ? 7.297 10.325 0.985 1.00 81.50 132 ARG A O 1
ATOM 980 N N . GLY A 1 133 ? 5.302 9.643 1.755 1.00 83.19 133 GLY A N 1
ATOM 981 C CA . GLY A 1 133 ? 4.731 10.976 1.805 1.00 83.19 133 GLY A CA 1
ATOM 982 C C . GLY A 1 133 ? 4.694 11.641 0.432 1.00 83.19 133 GLY A C 1
ATOM 983 O O . GLY A 1 133 ? 4.131 11.130 -0.533 1.00 83.19 133 GLY A O 1
ATOM 984 N N . VAL A 1 134 ? 5.333 12.806 0.351 1.00 82.94 134 VAL A N 1
ATOM 985 C CA . VAL A 1 134 ? 5.536 13.564 -0.895 1.00 82.94 134 VAL A CA 1
ATOM 986 C C . VAL A 1 134 ? 6.830 13.187 -1.631 1.00 82.94 134 VAL A C 1
ATOM 988 O O . VAL A 1 134 ? 7.125 13.751 -2.685 1.00 82.94 134 VAL A O 1
ATOM 991 N N . LYS A 1 135 ? 7.633 12.265 -1.084 1.00 81.44 135 LYS A N 1
ATOM 992 C CA . LYS A 1 135 ? 8.900 11.823 -1.679 1.00 81.44 135 LYS A CA 1
ATOM 993 C C . LYS A 1 135 ? 8.620 10.752 -2.735 1.00 81.44 135 LYS A C 1
ATOM 995 O O . LYS A 1 135 ? 7.903 9.785 -2.488 1.00 81.44 135 LYS A O 1
ATOM 1000 N N . ASN A 1 136 ? 9.235 10.890 -3.908 1.00 76.75 136 ASN A N 1
ATOM 1001 C CA . ASN A 1 136 ? 9.085 9.905 -4.976 1.00 76.75 136 ASN A CA 1
ATOM 1002 C C . ASN A 1 136 ? 9.756 8.573 -4.622 1.00 76.75 136 ASN A C 1
ATOM 1004 O O . ASN A 1 136 ? 10.883 8.529 -4.125 1.00 76.75 136 ASN A O 1
ATOM 1008 N N . VAL A 1 137 ? 9.079 7.478 -4.969 1.00 75.81 137 VAL A N 1
ATOM 1009 C CA . VAL A 1 137 ? 9.651 6.132 -4.951 1.00 75.81 137 VAL A CA 1
ATOM 1010 C C . VAL A 1 137 ? 10.187 5.815 -6.342 1.00 75.81 137 VAL A C 1
ATOM 1012 O O . VAL A 1 137 ? 9.421 5.761 -7.301 1.00 75.81 137 VAL A O 1
ATOM 1015 N N . ILE A 1 138 ? 11.495 5.587 -6.455 1.00 77.31 138 ILE A N 1
ATOM 1016 C CA . ILE A 1 138 ? 12.142 5.209 -7.717 1.00 77.31 138 ILE A CA 1
ATOM 1017 C C . ILE A 1 138 ? 12.738 3.801 -7.635 1.00 77.31 138 ILE A C 1
ATOM 1019 O O . ILE A 1 138 ? 12.875 3.228 -6.554 1.00 77.31 138 ILE A O 1
ATOM 1023 N N . GLY A 1 139 ? 13.075 3.232 -8.794 1.00 75.50 139 GLY A N 1
ATOM 1024 C CA . GLY A 1 139 ? 13.746 1.932 -8.873 1.00 75.50 139 GLY A CA 1
ATOM 1025 C C . GLY A 1 139 ? 12.852 0.728 -8.561 1.00 75.50 139 GLY A C 1
ATOM 1026 O O . GLY A 1 139 ? 13.362 -0.335 -8.221 1.00 75.50 139 GLY A O 1
ATOM 1027 N N . LEU A 1 140 ? 11.525 0.868 -8.661 1.00 80.25 140 LEU A N 1
ATOM 1028 C CA . LEU A 1 140 ? 10.623 -0.275 -8.527 1.00 80.25 140 LEU A CA 1
ATOM 1029 C C . LEU A 1 140 ? 10.814 -1.246 -9.715 1.00 80.25 140 LEU A C 1
ATOM 1031 O O . LEU A 1 140 ? 10.833 -0.789 -10.863 1.00 80.25 140 LEU A O 1
ATOM 1035 N N . PRO A 1 141 ? 10.933 -2.569 -9.476 1.00 84.12 141 PRO A N 1
ATOM 1036 C CA . PRO A 1 141 ? 11.076 -3.553 -10.549 1.00 84.12 141 PRO A CA 1
ATOM 1037 C C . PRO A 1 141 ? 9.880 -3.508 -11.498 1.00 84.12 141 PRO A C 1
ATOM 1039 O O . PRO A 1 141 ? 8.748 -3.571 -11.037 1.00 84.12 141 PRO A O 1
ATOM 1042 N N . ARG A 1 142 ? 10.092 -3.430 -12.815 1.00 86.12 142 ARG A N 1
ATOM 1043 C CA . ARG A 1 142 ? 8.979 -3.351 -13.780 1.00 86.12 142 ARG A CA 1
ATOM 1044 C C . ARG A 1 142 ? 8.018 -4.545 -13.645 1.00 86.12 142 ARG A C 1
ATOM 1046 O O . ARG A 1 142 ? 8.467 -5.657 -13.356 1.00 86.12 142 ARG A O 1
ATOM 1053 N N . PRO A 1 143 ? 6.702 -4.344 -13.852 1.00 88.94 143 PRO A N 1
ATOM 1054 C CA . PRO A 1 143 ? 5.749 -5.444 -13.820 1.00 88.94 143 PRO A CA 1
ATOM 1055 C C . PRO A 1 143 ? 6.063 -6.432 -14.947 1.00 88.94 143 PRO A C 1
ATOM 1057 O O . PRO A 1 143 ? 6.149 -6.053 -16.114 1.00 88.94 143 PRO A O 1
ATOM 1060 N N . TRP A 1 144 ? 6.204 -7.713 -14.606 1.00 85.88 144 TRP A N 1
ATOM 1061 C CA . TRP A 1 144 ? 6.256 -8.778 -15.607 1.00 85.88 144 TRP A CA 1
ATOM 1062 C C . TRP A 1 144 ? 4.968 -8.739 -16.450 1.00 85.88 144 TRP A C 1
ATOM 1064 O O . TRP A 1 144 ? 3.901 -8.566 -15.865 1.00 85.88 144 TRP A O 1
ATOM 1074 N N . PRO A 1 145 ? 5.006 -8.867 -17.788 1.00 87.44 145 PRO A N 1
ATOM 1075 C CA . PRO A 1 145 ? 6.113 -9.324 -18.633 1.00 87.44 145 PRO A CA 1
ATOM 1076 C C . PRO A 1 145 ? 6.969 -8.204 -19.250 1.00 87.44 145 PRO A C 1
ATOM 1078 O O . PRO A 1 145 ? 7.659 -8.458 -20.230 1.00 87.44 145 PRO A O 1
ATOM 1081 N N . VAL A 1 146 ? 6.927 -6.967 -18.742 1.00 91.12 146 VAL A N 1
ATOM 1082 C CA . VAL A 1 146 ? 7.599 -5.822 -19.375 1.00 91.12 146 VAL A CA 1
ATOM 1083 C C . VAL A 1 146 ? 9.092 -5.760 -18.995 1.00 91.12 146 VAL A C 1
ATOM 1085 O O . VAL A 1 146 ? 9.407 -5.440 -17.845 1.00 91.12 146 VAL A O 1
ATOM 1088 N N . PRO A 1 147 ? 10.037 -6.022 -19.924 1.00 91.25 147 PRO A N 1
ATOM 1089 C CA . PRO A 1 147 ? 11.468 -5.989 -19.630 1.00 91.25 147 PRO A CA 1
ATOM 1090 C C . PRO A 1 147 ? 12.031 -4.554 -19.632 1.00 91.25 147 PR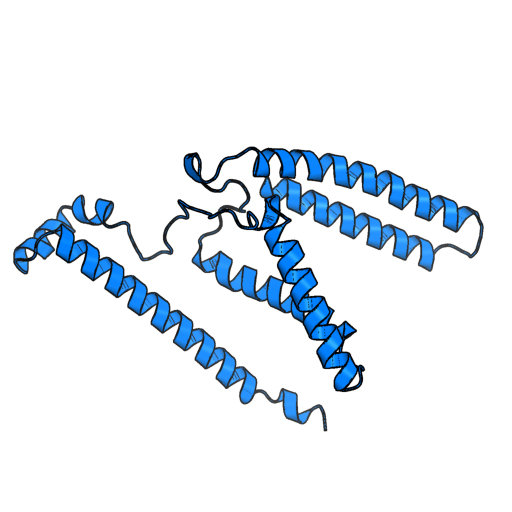O A C 1
ATOM 1092 O O . PRO A 1 147 ? 11.353 -3.582 -19.981 1.00 91.25 147 PRO A O 1
ATOM 1095 N N . LEU A 1 148 ? 13.298 -4.419 -19.235 1.00 90.56 148 LEU A N 1
ATOM 1096 C CA . LEU A 1 148 ? 14.082 -3.196 -19.426 1.00 90.56 148 LEU A CA 1
ATOM 1097 C C . LEU A 1 148 ? 14.580 -3.112 -20.872 1.00 90.56 148 LEU A C 1
ATOM 1099 O O . LEU A 1 148 ? 14.989 -4.121 -21.443 1.00 90.56 148 LEU A O 1
ATOM 1103 N N . GLU A 1 149 ? 14.597 -1.908 -21.442 1.00 90.94 149 GLU A N 1
ATOM 1104 C CA . GLU A 1 149 ? 15.086 -1.667 -22.806 1.00 90.94 149 GLU A CA 1
ATOM 1105 C C . GLU A 1 149 ? 16.552 -2.078 -22.932 1.00 90.94 149 GLU A C 1
ATOM 1107 O O . GLU A 1 149 ? 16.919 -2.736 -23.897 1.00 90.94 149 GLU A O 1
ATOM 1112 N N . VAL A 1 150 ? 17.363 -1.765 -21.917 1.00 90.44 150 VAL A N 1
ATOM 1113 C CA . VAL A 1 150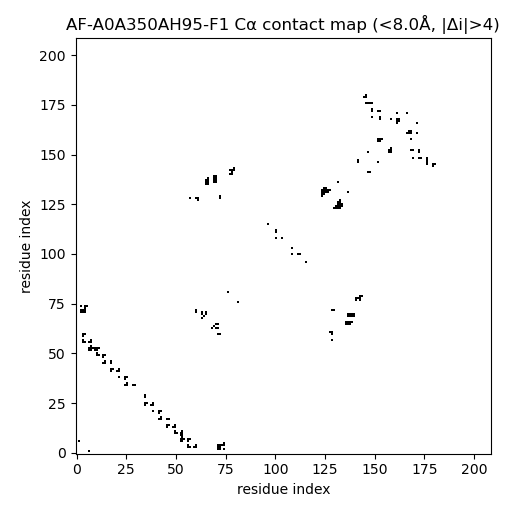 ? 18.787 -2.132 -21.861 1.00 90.44 150 VAL A CA 1
ATOM 1114 C C . VAL A 1 150 ? 18.973 -3.648 -21.973 1.00 90.44 150 VAL A C 1
ATOM 1116 O O . VAL A 1 150 ? 19.849 -4.101 -22.699 1.00 90.44 150 VAL A O 1
ATOM 1119 N N . ASN A 1 151 ? 18.108 -4.438 -21.328 1.00 91.69 151 ASN A N 1
ATOM 1120 C CA . ASN A 1 151 ? 18.187 -5.899 -21.395 1.00 91.69 151 ASN A CA 1
ATOM 1121 C C . ASN A 1 151 ? 17.820 -6.416 -22.793 1.00 91.69 151 ASN A C 1
ATOM 1123 O O . ASN A 1 151 ? 18.440 -7.355 -23.275 1.00 91.69 151 ASN A O 1
ATOM 1127 N N . LEU A 1 152 ? 16.838 -5.795 -23.456 1.00 91.38 152 LEU A N 1
ATOM 1128 C CA . LEU A 1 152 ? 16.479 -6.134 -24.839 1.00 91.38 152 LEU A CA 1
ATOM 1129 C C . LEU A 1 152 ? 17.596 -5.769 -25.820 1.00 91.38 152 LEU A C 1
ATOM 1131 O O . LEU A 1 152 ? 17.865 -6.512 -26.753 1.00 91.38 152 LEU A O 1
ATOM 1135 N N . GLN A 1 153 ? 18.262 -4.638 -25.602 1.00 91.88 153 GLN A N 1
ATOM 1136 C CA . GLN A 1 153 ? 19.379 -4.182 -26.432 1.00 91.88 153 GLN A CA 1
ATOM 1137 C C . GLN A 1 153 ? 20.641 -5.041 -26.256 1.00 91.88 153 GLN A C 1
ATOM 1139 O O . GLN A 1 153 ? 21.534 -4.985 -27.094 1.00 91.88 153 GLN A O 1
ATOM 1144 N N . GLN A 1 154 ? 20.722 -5.832 -25.185 1.00 92.44 154 GLN A N 1
ATOM 1145 C CA . GLN A 1 154 ? 21.802 -6.792 -24.942 1.00 92.44 154 GLN A CA 1
ATOM 1146 C C . GLN A 1 154 ? 21.465 -8.213 -25.415 1.00 92.44 154 GLN A C 1
ATOM 1148 O O . GLN A 1 154 ? 22.360 -9.054 -25.459 1.00 92.44 154 GLN A O 1
ATOM 1153 N N . ASP A 1 155 ? 20.204 -8.496 -25.757 1.00 93.31 155 ASP A N 1
ATOM 1154 C CA . ASP A 1 155 ? 19.756 -9.818 -26.198 1.00 93.31 155 ASP A CA 1
ATOM 1155 C C . ASP A 1 155 ? 20.067 -10.025 -27.695 1.00 93.31 155 ASP A C 1
ATOM 1157 O O . ASP A 1 155 ? 19.448 -9.367 -28.541 1.00 93.31 155 ASP A O 1
ATOM 1161 N N . PRO A 1 156 ? 20.968 -10.962 -28.060 1.00 92.75 156 PRO A N 1
ATOM 1162 C CA . PRO A 1 156 ? 21.317 -11.221 -29.455 1.00 92.75 156 PRO A CA 1
ATOM 1163 C C . PRO A 1 156 ? 20.102 -11.567 -30.324 1.00 92.75 156 PRO A C 1
ATOM 1165 O O . PRO A 1 156 ? 19.998 -11.094 -31.453 1.00 92.75 156 PRO A O 1
ATOM 1168 N N . ALA A 1 157 ? 19.134 -12.316 -29.785 1.00 92.81 157 ALA A N 1
ATOM 1169 C CA . ALA A 1 157 ? 17.943 -12.712 -30.534 1.00 92.81 157 ALA A CA 1
ATOM 1170 C C . ALA A 1 157 ? 17.018 -11.519 -30.814 1.00 92.81 157 ALA A C 1
ATOM 1172 O O . ALA A 1 157 ? 16.317 -11.485 -31.828 1.00 92.81 157 ALA A O 1
ATOM 1173 N N . PHE A 1 158 ? 16.985 -10.533 -29.915 1.00 93.31 158 PHE A N 1
ATOM 1174 C CA . PHE A 1 158 ? 16.239 -9.299 -30.135 1.00 93.31 158 PHE A CA 1
ATOM 1175 C C . PHE A 1 158 ? 16.931 -8.411 -31.175 1.00 93.31 158 PHE A C 1
ATOM 1177 O O . PHE A 1 158 ? 16.260 -7.874 -32.057 1.00 93.31 158 PHE A O 1
ATOM 1184 N N . LEU A 1 159 ? 18.262 -8.308 -31.112 1.00 93.06 159 LEU A N 1
ATOM 1185 C CA . LEU A 1 159 ? 19.066 -7.548 -32.071 1.00 93.06 159 LEU A CA 1
ATOM 1186 C C . LEU A 1 159 ? 18.937 -8.093 -33.496 1.00 93.06 159 LEU A C 1
ATOM 1188 O O . LEU A 1 159 ? 18.713 -7.319 -34.425 1.00 93.06 159 LEU A O 1
ATOM 1192 N N . GLU A 1 160 ? 19.000 -9.413 -33.671 1.00 93.06 160 GLU A N 1
ATOM 1193 C CA . GLU A 1 160 ? 18.794 -10.055 -34.973 1.00 93.06 160 GLU A CA 1
ATOM 1194 C C . GLU A 1 160 ? 17.400 -9.751 -35.535 1.00 93.06 160 GLU A C 1
ATOM 1196 O O . GLU A 1 160 ? 17.270 -9.339 -36.687 1.00 93.06 160 GLU A O 1
ATOM 1201 N N . ARG A 1 161 ? 16.345 -9.865 -34.716 1.00 92.75 161 ARG A N 1
ATOM 1202 C CA . ARG A 1 161 ? 14.973 -9.525 -35.138 1.00 92.75 161 ARG A CA 1
ATOM 1203 C C . ARG A 1 161 ? 14.843 -8.055 -35.526 1.00 92.75 161 ARG A C 1
ATOM 1205 O O . ARG A 1 161 ? 14.240 -7.756 -36.555 1.00 92.75 161 ARG A O 1
ATOM 1212 N N . ALA A 1 162 ? 15.422 -7.142 -34.749 1.00 92.00 162 ALA A N 1
ATOM 1213 C CA . ALA A 1 162 ? 15.430 -5.721 -35.085 1.00 92.00 162 ALA A CA 1
ATOM 1214 C C . ALA A 1 162 ? 16.128 -5.474 -36.436 1.00 92.00 162 ALA A C 1
ATOM 1216 O O . ALA A 1 162 ? 15.584 -4.766 -37.286 1.00 92.00 162 ALA A O 1
ATOM 1217 N N . ALA A 1 163 ? 17.256 -6.150 -36.681 1.00 91.25 163 ALA A N 1
ATOM 1218 C CA . ALA A 1 163 ? 17.990 -6.074 -37.939 1.00 91.25 163 ALA A CA 1
ATOM 1219 C C . ALA A 1 163 ? 17.190 -6.623 -39.134 1.00 91.25 163 ALA A C 1
ATOM 1221 O O . ALA A 1 163 ? 17.197 -6.001 -40.194 1.00 91.25 163 ALA A O 1
ATOM 1222 N N . THR A 1 164 ? 16.436 -7.722 -38.973 1.00 92.69 164 THR A N 1
ATOM 1223 C CA . THR A 1 164 ? 15.584 -8.256 -40.062 1.00 92.69 164 THR A CA 1
ATOM 1224 C C . THR A 1 164 ? 14.498 -7.281 -40.515 1.00 92.69 164 THR A C 1
ATOM 1226 O O . THR A 1 164 ? 14.115 -7.282 -41.681 1.00 92.69 164 THR A O 1
ATOM 1229 N N . ILE A 1 165 ? 14.020 -6.429 -39.605 1.00 90.06 165 ILE A N 1
ATOM 1230 C CA . ILE A 1 165 ? 12.985 -5.419 -39.869 1.00 90.06 165 ILE A CA 1
ATOM 1231 C C . ILE A 1 165 ? 13.632 -4.074 -40.275 1.00 90.06 165 ILE A C 1
ATOM 1233 O O . ILE A 1 165 ? 12.936 -3.116 -40.602 1.00 90.06 165 ILE A O 1
ATOM 1237 N N . GLY A 1 166 ? 14.969 -3.988 -40.284 1.00 90.19 166 GLY A N 1
ATOM 1238 C CA . GLY A 1 166 ? 15.717 -2.771 -40.605 1.00 90.19 166 GLY A CA 1
ATOM 1239 C C . GLY A 1 166 ? 15.570 -1.664 -39.557 1.00 90.19 166 GLY A C 1
ATOM 1240 O O . GLY A 1 166 ? 15.708 -0.488 -39.886 1.00 90.19 166 GLY A O 1
ATOM 1241 N N . MET A 1 167 ? 15.246 -2.017 -38.309 1.00 90.88 167 MET A N 1
ATOM 1242 C CA . MET A 1 167 ? 14.997 -1.062 -37.231 1.00 90.88 167 MET A CA 1
ATOM 1243 C C . MET A 1 167 ? 16.207 -0.941 -36.304 1.00 90.88 167 MET A C 1
ATOM 1245 O O . MET A 1 167 ? 16.821 -1.940 -35.933 1.00 90.88 167 MET A O 1
ATOM 1249 N N . ASP A 1 168 ? 16.509 0.286 -35.875 1.00 92.94 168 ASP A N 1
ATOM 1250 C CA . ASP A 1 168 ? 17.513 0.533 -34.841 1.00 92.94 168 ASP A CA 1
ATOM 1251 C C . ASP A 1 168 ? 17.133 -0.178 -33.520 1.00 92.94 168 ASP A C 1
ATOM 1253 O O . ASP A 1 168 ? 15.982 -0.054 -33.078 1.00 92.94 168 ASP A O 1
ATOM 1257 N N . PRO A 1 169 ? 18.062 -0.892 -32.850 1.00 91.00 169 PRO A N 1
ATOM 1258 C CA . PRO A 1 169 ? 17.791 -1.584 -31.588 1.00 91.00 169 PRO A CA 1
ATOM 1259 C C . PRO A 1 169 ? 17.182 -0.704 -30.490 1.00 91.00 169 PRO A C 1
ATOM 1261 O O . PRO A 1 169 ? 16.329 -1.160 -29.718 1.00 91.00 169 PRO A O 1
ATOM 1264 N N . THR A 1 170 ? 17.567 0.572 -30.419 1.00 92.56 170 THR A N 1
ATOM 1265 C CA . THR A 1 170 ? 17.029 1.513 -29.426 1.00 92.56 170 THR A CA 1
ATOM 1266 C C . THR A 1 170 ? 15.563 1.815 -29.711 1.00 92.56 170 THR A C 1
ATOM 1268 O O . THR A 1 170 ? 14.712 1.739 -28.818 1.00 92.56 170 THR A O 1
ATOM 1271 N N . MET A 1 171 ? 15.240 2.104 -30.972 1.00 92.81 171 MET A N 1
ATOM 1272 C CA . MET A 1 171 ? 13.865 2.339 -31.403 1.00 92.81 171 MET A CA 1
ATOM 1273 C C . MET A 1 171 ? 12.994 1.085 -31.243 1.00 92.81 171 MET A C 1
ATOM 1275 O O . MET A 1 171 ? 11.902 1.172 -30.674 1.00 92.81 171 MET A O 1
ATOM 1279 N N . ALA A 1 172 ? 13.493 -0.080 -31.665 1.00 93.44 172 ALA A N 1
ATOM 1280 C CA . ALA A 1 172 ? 12.790 -1.356 -31.561 1.00 93.44 172 ALA A CA 1
ATOM 1281 C C . ALA A 1 172 ? 12.461 -1.704 -30.106 1.00 93.44 172 ALA A C 1
ATOM 1283 O O . ALA A 1 172 ? 11.309 -1.996 -29.778 1.00 93.44 172 ALA A O 1
ATOM 1284 N N . SER A 1 173 ? 13.454 -1.620 -29.215 1.00 93.69 173 SER A N 1
ATOM 1285 C CA . SER A 1 173 ? 13.285 -1.907 -27.782 1.00 93.69 173 SER A CA 1
ATOM 1286 C C . SER A 1 173 ? 12.273 -0.961 -27.122 1.00 93.69 173 SER A C 1
ATOM 1288 O O . SER A 1 173 ? 11.395 -1.411 -26.385 1.00 93.69 173 SER A O 1
ATOM 1290 N N . THR A 1 174 ? 12.315 0.332 -27.456 1.00 93.81 174 THR A N 1
ATOM 1291 C CA . THR A 1 174 ? 11.374 1.340 -26.939 1.00 93.81 174 THR A CA 1
ATOM 1292 C C . THR A 1 174 ? 9.939 1.093 -27.401 1.00 93.81 174 THR A C 1
ATOM 1294 O O . THR A 1 174 ? 9.007 1.167 -26.596 1.00 93.81 174 THR A O 1
ATOM 1297 N N . LEU A 1 175 ? 9.733 0.810 -28.691 1.00 94.12 175 LEU A N 1
ATOM 1298 C CA . LEU A 1 175 ? 8.406 0.504 -29.231 1.00 94.12 175 LEU A CA 1
ATOM 1299 C C . LEU A 1 175 ? 7.849 -0.785 -28.626 1.00 94.12 175 LEU A C 1
ATOM 1301 O O . LEU A 1 175 ? 6.687 -0.813 -28.223 1.00 94.12 175 LEU A O 1
ATOM 1305 N N . TRP A 1 176 ? 8.689 -1.812 -28.492 1.00 94.06 176 TRP A N 1
ATOM 1306 C CA . TRP A 1 176 ? 8.307 -3.086 -27.895 1.00 94.06 176 TRP A CA 1
ATOM 1307 C C . TRP A 1 176 ? 7.849 -2.928 -26.442 1.00 94.06 176 TRP A C 1
ATOM 1309 O O . TRP A 1 176 ? 6.769 -3.389 -26.075 1.00 94.06 176 TRP A O 1
ATOM 1319 N N . VAL A 1 177 ? 8.614 -2.207 -25.617 1.00 94.44 177 VAL A N 1
ATOM 1320 C CA . VAL A 1 177 ? 8.235 -1.949 -24.221 1.00 94.44 177 VAL A CA 1
ATOM 1321 C C . VAL A 1 177 ? 6.941 -1.136 -24.127 1.00 94.44 177 VAL A C 1
ATOM 1323 O O . VAL A 1 177 ? 6.054 -1.490 -23.346 1.00 94.44 177 VAL A O 1
ATOM 1326 N N . LYS A 1 178 ? 6.785 -0.077 -24.933 1.00 94.69 178 LYS A N 1
ATOM 1327 C CA . LYS A 1 178 ? 5.544 0.720 -24.968 1.00 94.69 178 LYS A CA 1
ATOM 1328 C C . LYS A 1 178 ? 4.337 -0.127 -25.363 1.00 94.69 178 LYS A C 1
ATOM 1330 O O . LYS A 1 178 ? 3.275 0.011 -24.760 1.00 94.69 178 LYS A O 1
ATOM 1335 N N . PHE A 1 179 ? 4.507 -1.021 -26.331 1.00 95.62 179 PHE A N 1
ATOM 1336 C CA . PHE A 1 179 ? 3.468 -1.949 -26.760 1.00 95.62 179 PHE A CA 1
ATOM 1337 C C . PHE A 1 179 ? 3.062 -2.916 -25.639 1.00 95.62 179 PHE A C 1
ATOM 1339 O O . PHE A 1 179 ? 1.872 -3.074 -25.368 1.00 95.62 179 PHE A O 1
ATOM 1346 N N . LEU A 1 180 ? 4.029 -3.495 -24.918 1.00 95.94 180 LEU A N 1
ATOM 1347 C CA . LEU A 1 180 ? 3.741 -4.360 -23.769 1.00 95.94 180 LEU A CA 1
ATOM 1348 C C . LEU A 1 180 ? 3.010 -3.613 -22.645 1.00 95.94 180 LEU A C 1
ATOM 1350 O O . LEU A 1 180 ? 2.064 -4.155 -22.074 1.00 95.94 180 LEU A O 1
ATOM 1354 N N . TYR A 1 181 ? 3.387 -2.364 -22.354 1.00 94.38 181 TYR A N 1
ATOM 1355 C CA . TYR A 1 181 ? 2.644 -1.530 -21.404 1.00 94.38 181 TYR A CA 1
ATOM 1356 C C . TYR A 1 181 ? 1.222 -1.226 -21.880 1.00 94.38 181 TYR A C 1
ATOM 1358 O O . TYR A 1 181 ? 0.299 -1.272 -21.069 1.00 94.38 181 TYR A O 1
ATOM 1366 N N . ALA A 1 182 ? 1.025 -0.952 -23.172 1.00 96.19 182 ALA A N 1
ATOM 1367 C CA . ALA A 1 182 ? -0.302 -0.715 -23.734 1.00 96.19 182 ALA A CA 1
ATOM 1368 C C . ALA A 1 182 ? -1.205 -1.951 -23.590 1.00 96.19 182 ALA A C 1
ATOM 1370 O O . ALA A 1 182 ? -2.351 -1.820 -23.161 1.00 96.19 182 ALA A O 1
ATOM 1371 N N . ILE A 1 183 ? -0.676 -3.151 -23.864 1.00 96.50 183 ILE A N 1
ATOM 1372 C CA . ILE A 1 183 ? -1.393 -4.415 -23.638 1.00 96.50 183 ILE A CA 1
ATOM 1373 C C . ILE A 1 183 ? -1.710 -4.595 -22.156 1.00 96.50 183 ILE A C 1
ATOM 1375 O O . ILE A 1 183 ? -2.858 -4.861 -21.809 1.00 96.50 183 ILE A O 1
ATOM 1379 N N . LEU A 1 184 ? -0.715 -4.440 -21.276 1.00 94.50 184 LEU A N 1
ATOM 1380 C CA . LEU A 1 184 ? -0.907 -4.605 -19.837 1.00 94.50 184 LEU A CA 1
ATOM 1381 C C . LEU A 1 184 ? -2.008 -3.671 -19.321 1.00 94.50 184 LEU A C 1
ATOM 1383 O O . LEU A 1 184 ? -2.902 -4.102 -18.597 1.00 94.50 184 LEU A O 1
ATOM 1387 N N . PHE A 1 185 ? -1.974 -2.406 -19.737 1.00 93.69 185 PHE A N 1
ATOM 1388 C CA . PHE A 1 185 ? -2.978 -1.416 -19.376 1.00 93.69 185 PHE A CA 1
ATOM 1389 C C . PHE A 1 185 ? -4.369 -1.785 -19.906 1.00 93.69 185 PHE A C 1
ATOM 1391 O O . PHE A 1 185 ? -5.336 -1.763 -19.146 1.00 93.69 185 PHE A O 1
ATOM 1398 N N . ALA A 1 186 ? -4.473 -2.192 -21.174 1.00 96.50 186 ALA A N 1
ATOM 1399 C CA . ALA A 1 186 ? -5.734 -2.635 -21.763 1.00 96.50 186 ALA A CA 1
ATOM 1400 C C . ALA A 1 186 ? -6.323 -3.844 -21.017 1.00 96.50 186 ALA A C 1
ATOM 1402 O O . ALA A 1 186 ? -7.511 -3.850 -20.704 1.00 96.50 186 ALA A O 1
ATOM 1403 N N . VAL A 1 187 ? -5.496 -4.832 -20.662 1.00 95.38 187 VAL A N 1
ATOM 1404 C CA . VAL A 1 187 ? -5.917 -6.003 -19.877 1.00 95.38 187 VAL A CA 1
ATOM 1405 C C . VAL A 1 187 ? -6.451 -5.581 -18.509 1.00 95.38 187 VAL A C 1
ATOM 1407 O O . VAL A 1 187 ? -7.532 -6.016 -18.117 1.00 95.38 187 VAL A O 1
ATOM 1410 N N . VAL A 1 188 ? -5.739 -4.703 -17.796 1.00 93.38 188 VAL A N 1
ATOM 1411 C CA . VAL A 1 188 ? -6.189 -4.193 -16.491 1.00 93.38 188 VAL A CA 1
ATOM 1412 C C . VAL A 1 188 ? -7.530 -3.468 -16.617 1.00 93.38 188 VAL A C 1
ATOM 1414 O O . VAL A 1 188 ? -8.434 -3.727 -15.823 1.00 93.38 188 VAL A O 1
ATOM 1417 N N . LEU A 1 189 ? -7.700 -2.613 -17.629 1.00 95.44 189 LEU A N 1
ATOM 1418 C CA . LEU A 1 189 ? -8.967 -1.921 -17.870 1.00 95.44 189 LEU A CA 1
ATOM 1419 C C . LEU A 1 189 ? -10.110 -2.886 -18.178 1.00 95.44 189 LEU A C 1
ATOM 1421 O O . LEU A 1 189 ? -11.195 -2.720 -17.629 1.00 95.44 189 LEU A O 1
ATOM 1425 N N . VAL A 1 190 ? -9.877 -3.906 -19.006 1.00 97.44 190 VAL A N 1
ATOM 1426 C CA . VAL A 1 190 ? -10.882 -4.934 -19.312 1.00 97.44 190 VAL A CA 1
ATOM 1427 C C . VAL A 1 190 ? -11.282 -5.695 -18.049 1.00 97.44 190 VAL A C 1
ATOM 1429 O O . VAL A 1 190 ? -12.471 -5.918 -17.834 1.00 97.44 190 VAL A O 1
ATOM 1432 N N . ILE A 1 191 ? -10.324 -6.045 -17.184 1.00 95.06 191 ILE A N 1
ATOM 1433 C CA . ILE A 1 191 ? -10.608 -6.702 -15.899 1.00 95.06 191 ILE A CA 1
ATOM 1434 C C . ILE A 1 191 ? -11.469 -5.800 -15.014 1.00 95.06 191 ILE A C 1
ATOM 1436 O O . ILE A 1 191 ? -12.492 -6.251 -14.500 1.00 95.06 191 ILE A O 1
ATOM 1440 N N . ILE A 1 192 ? -11.083 -4.532 -14.842 1.00 93.00 192 ILE A N 1
ATOM 1441 C CA . ILE A 1 192 ? -11.838 -3.578 -14.019 1.00 93.00 192 ILE A CA 1
ATOM 1442 C C . ILE A 1 192 ? -13.244 -3.390 -14.590 1.00 93.00 192 ILE A C 1
ATOM 1444 O O . ILE A 1 192 ? -14.216 -3.508 -13.850 1.00 93.00 192 ILE A O 1
ATOM 1448 N N . PHE A 1 193 ? -13.363 -3.167 -15.899 1.00 95.38 193 PHE A N 1
ATOM 1449 C CA . PHE A 1 193 ? -14.644 -3.015 -16.581 1.00 95.38 193 PHE A CA 1
ATOM 1450 C C . PHE A 1 193 ? -15.537 -4.241 -16.380 1.00 95.38 193 PHE A C 1
ATOM 1452 O O . PHE A 1 193 ? -16.695 -4.106 -15.989 1.00 95.38 193 PHE A O 1
ATOM 1459 N N . TRP A 1 194 ? -14.991 -5.442 -16.571 1.00 96.00 194 TRP A N 1
ATOM 1460 C CA . TRP A 1 194 ? -15.717 -6.690 -16.364 1.00 96.00 194 TRP A CA 1
ATOM 1461 C C . TRP A 1 194 ? -16.180 -6.861 -14.910 1.00 96.00 194 TRP A C 1
ATOM 1463 O O . TRP A 1 194 ? -17.325 -7.247 -14.669 1.00 96.00 194 TRP A O 1
ATOM 1473 N N . LEU A 1 195 ? -15.330 -6.532 -13.931 1.00 92.25 195 LEU A N 1
ATOM 1474 C CA . LEU A 1 195 ? -15.695 -6.554 -12.511 1.00 92.25 195 LEU A CA 1
ATOM 1475 C C . LEU A 1 195 ? -16.792 -5.532 -12.188 1.00 92.25 195 LEU A C 1
ATOM 1477 O O . LEU A 1 195 ? -17.737 -5.864 -11.472 1.00 92.25 195 LEU A O 1
ATOM 1481 N N . SER A 1 196 ? -16.698 -4.315 -12.726 1.00 91.62 196 SER A N 1
ATOM 1482 C CA . SER A 1 196 ? -17.708 -3.269 -12.554 1.00 91.62 196 SER A CA 1
ATOM 1483 C C . SER A 1 196 ? -19.048 -3.665 -13.169 1.00 91.62 196 SER A C 1
ATOM 1485 O O . SER A 1 196 ? -20.086 -3.504 -12.528 1.00 91.62 196 SER A O 1
ATOM 1487 N N . GLU A 1 197 ? -19.042 -4.237 -14.371 1.00 93.62 197 GLU A N 1
ATOM 1488 C CA . GLU A 1 197 ? -20.259 -4.695 -15.039 1.00 93.62 197 GLU A CA 1
ATOM 1489 C C . GLU A 1 197 ? -20.906 -5.846 -14.262 1.00 93.62 197 GLU A C 1
ATOM 1491 O O . GLU A 1 197 ? -22.108 -5.834 -13.984 1.00 93.62 197 GLU A O 1
ATOM 1496 N N . ARG A 1 198 ? -20.097 -6.800 -13.787 1.00 90.25 198 ARG A N 1
ATOM 1497 C CA . ARG A 1 198 ? -20.576 -7.889 -12.933 1.00 90.25 198 ARG A CA 1
ATOM 1498 C C . ARG A 1 198 ? -21.145 -7.381 -11.610 1.00 90.25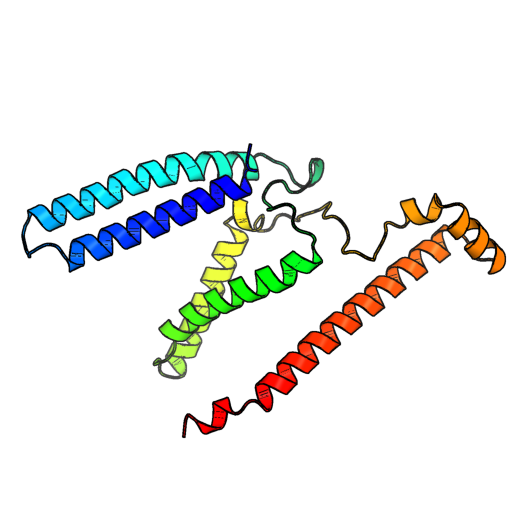 198 ARG A C 1
ATOM 1500 O O . ARG A 1 198 ? -22.145 -7.922 -11.147 1.00 90.25 198 ARG A O 1
ATOM 1507 N N . ALA A 1 199 ? -20.545 -6.354 -11.009 1.00 87.25 199 ALA A N 1
ATOM 1508 C CA . ALA A 1 199 ? -21.060 -5.734 -9.792 1.00 87.25 199 ALA A CA 1
ATOM 1509 C C . ALA A 1 199 ? -22.424 -5.062 -10.026 1.00 87.25 199 ALA A C 1
ATOM 1511 O O . ALA A 1 199 ? -23.313 -5.202 -9.187 1.00 87.25 199 ALA A O 1
ATOM 1512 N N . ARG A 1 200 ? -22.623 -4.405 -11.178 1.00 84.56 200 ARG A N 1
ATOM 1513 C CA . ARG A 1 200 ? -23.898 -3.764 -11.548 1.00 84.56 200 ARG A CA 1
ATOM 1514 C C . ARG A 1 200 ? -25.036 -4.757 -11.780 1.00 84.56 200 ARG A C 1
ATOM 1516 O O . ARG A 1 200 ? -26.151 -4.494 -11.341 1.00 84.56 200 ARG A O 1
ATOM 1523 N N . HIS A 1 201 ? -24.768 -5.889 -12.433 1.00 85.25 201 HIS A N 1
ATOM 1524 C CA . HIS A 1 201 ? -25.777 -6.938 -12.684 1.00 85.25 201 HIS A CA 1
ATOM 1525 C C . HIS A 1 201 ? -25.965 -7.910 -11.513 1.00 85.25 201 HIS A C 1
ATOM 1527 O O . HIS A 1 201 ? -26.797 -8.817 -11.565 1.00 85.25 201 HIS A O 1
ATOM 1533 N N . SER A 1 202 ? -25.192 -7.742 -10.442 1.00 80.88 202 SER A N 1
ATOM 1534 C CA . SER A 1 202 ? -25.257 -8.594 -9.262 1.00 80.88 202 SER A CA 1
ATOM 1535 C C . SER A 1 202 ? -26.583 -8.393 -8.504 1.00 80.88 202 SER A C 1
ATOM 1537 O O . SER A 1 202 ? -27.046 -7.260 -8.360 1.00 80.88 202 SER A O 1
ATOM 1539 N N . PRO A 1 203 ? -27.210 -9.451 -7.952 1.00 73.12 203 PRO A N 1
ATOM 1540 C CA . PRO A 1 203 ? -28.543 -9.384 -7.338 1.00 73.12 203 PRO A CA 1
ATOM 1541 C C . PRO A 1 203 ? -28.642 -8.553 -6.044 1.00 73.12 203 PRO A C 1
ATOM 1543 O O . PRO A 1 203 ? -29.725 -8.483 -5.465 1.00 73.12 203 PRO A O 1
ATOM 1546 N N . TRP A 1 204 ? -27.564 -7.902 -5.600 1.00 60.19 204 TRP A N 1
ATOM 1547 C CA . TRP A 1 204 ? -27.486 -7.152 -4.339 1.00 60.19 204 TRP A CA 1
ATOM 1548 C C . TRP A 1 204 ? -28.549 -6.054 -4.216 1.00 60.19 204 TRP A C 1
ATOM 1550 O O . TRP A 1 204 ? -29.105 -5.853 -3.140 1.00 60.19 204 TRP A O 1
ATOM 1560 N N . GLY A 1 205 ? -28.908 -5.395 -5.322 1.00 56.12 205 GLY A N 1
ATOM 1561 C CA . GLY A 1 205 ? -29.949 -4.359 -5.338 1.00 56.12 205 GLY A CA 1
ATOM 1562 C C . GLY A 1 205 ? -31.385 -4.871 -5.144 1.00 56.12 205 GLY A C 1
ATOM 1563 O O . GLY A 1 205 ? -32.281 -4.065 -4.911 1.00 56.12 205 GLY A O 1
ATOM 1564 N N . ARG A 1 206 ? -31.628 -6.190 -5.217 1.00 61.00 206 ARG A N 1
ATOM 1565 C CA . ARG A 1 206 ? -32.956 -6.798 -4.993 1.00 61.00 206 ARG A CA 1
ATOM 1566 C C . ARG A 1 206 ? -33.212 -7.212 -3.538 1.00 61.00 206 ARG A C 1
ATOM 1568 O O . ARG A 1 206 ? -34.330 -7.602 -3.235 1.00 61.00 206 ARG A O 1
ATOM 1575 N N . MET A 1 207 ? -32.212 -7.127 -2.656 1.00 54.31 207 MET A N 1
ATOM 1576 C CA . MET A 1 207 ? -32.331 -7.477 -1.228 1.00 54.31 207 MET A CA 1
ATOM 1577 C C . MET A 1 207 ? -32.490 -6.258 -0.301 1.00 54.31 207 MET A C 1
ATOM 1579 O O . MET A 1 207 ? -32.659 -6.440 0.898 1.00 54.31 207 MET A O 1
ATOM 1583 N N . MET A 1 208 ? -32.423 -5.027 -0.829 1.00 54.97 208 MET A N 1
ATOM 1584 C CA . MET A 1 208 ? -32.573 -3.783 -0.049 1.00 54.97 208 MET A CA 1
ATOM 158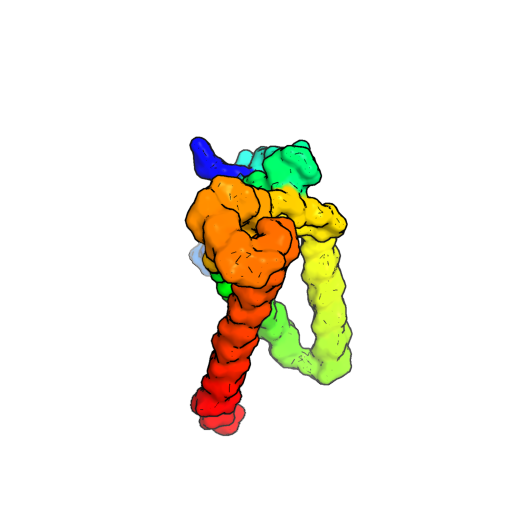5 C C . MET A 1 208 ? -33.862 -3.000 -0.374 1.00 54.97 208 MET A C 1
ATOM 1587 O O . MET A 1 208 ? -33.914 -1.795 -0.139 1.00 54.97 208 MET A O 1
ATOM 1591 N N . ARG A 1 209 ? -34.881 -3.662 -0.939 1.00 48.44 209 ARG A N 1
ATOM 1592 C CA . ARG A 1 209 ? -36.252 -3.136 -1.048 1.00 48.44 209 ARG A CA 1
ATOM 1593 C C . ARG A 1 209 ? -37.158 -3.853 -0.066 1.00 48.44 209 ARG A C 1
ATOM 1595 O O . ARG A 1 209 ? -36.965 -5.080 0.077 1.00 48.44 209 ARG A O 1
#

Radius of gyration: 24.63 Å; Cα contacts (8 Å, |Δi|>4): 144; chains: 1; bounding box: 58×31×81 Å

Mean predicted aligned error: 7.67 Å

Foldseek 3Di:
DQFLQVLQVVLVVLLVVLVVVLVVLLVPPDDDPVSVVVSVVSNVVSVVVSCVRNVVSLCVQVVDDCVPPFGRLDNPDAPVVVVVVVVVVVVVVVVVLCVVLPPDDPVVSVVSVVVVVVVVLCCCQPSCSPNNRPDDGDDRDDHPPQDDLVVLLVDPVSVVVCVVVPHDSSVSSVVVNVVVVVVVVVVVVVVVVVVVVCVVPPCPVVVPD

Secondary structure (DSSP, 8-state):
---HHHHHHHHHHHHHHHHHHHHHHHHHS-SSHHHHHHHHHHHHHHHHHHHHHHHHHHHHHHHS-HHHH---SS----HHHHHHHHHHHHHHHHHHHHHHHTT--HHHHHHHHHHHHHHHHHHHHH-HHHH-TTSPP--PPPPTT---HHHHHH-HHHHHHHHHTT--HHHHHHHHHHHHHHHHHHHHHHHHHHHHHHHHTSGGGGS--

Solvent-accessible surface area (backbone atoms only — not comparable to full-atom values): 11592 Å² total; per-residue (Å²): 126,81,51,45,30,55,36,34,53,50,14,53,50,44,43,51,49,30,52,52,49,33,53,49,48,63,71,72,47,70,95,54,72,66,45,55,54,52,35,51,50,41,48,54,55,30,48,54,54,20,47,70,39,23,50,62,21,38,52,57,37,59,72,51,55,28,89,83,74,29,77,65,49,56,89,78,67,60,50,72,58,47,53,60,51,50,50,52,53,50,49,53,53,50,49,56,53,46,62,74,50,67,85,53,56,73,70,56,36,54,53,49,53,52,52,50,50,52,51,53,51,49,48,47,46,66,40,42,56,80,61,37,26,86,49,80,85,41,82,73,72,67,46,82,92,44,70,58,50,69,60,43,66,68,32,67,74,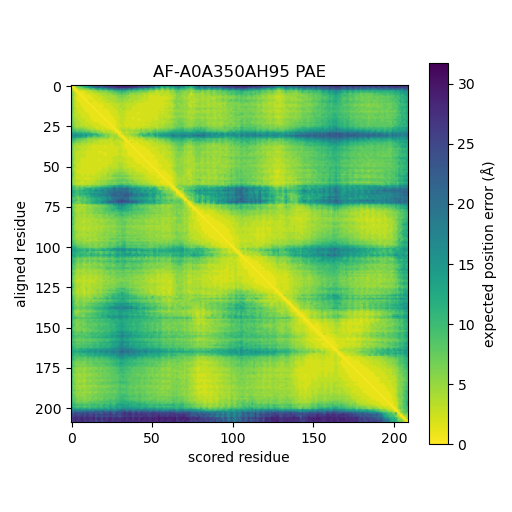50,44,53,54,23,52,77,74,72,41,57,50,70,60,44,29,51,52,52,43,52,50,47,50,51,52,52,51,52,52,51,49,51,52,52,50,52,52,51,52,51,60,70,73,40,72,68,79,72,73,78,114

Nearest PDB structures (foldseek):
  7uzi-assembly1_e  TM=6.001E-01  e=3.107E+00  Rattus norvegicus
  5jsb-assembly1_B  TM=4.705E-01  e=4.325E+00  synthetic construct

pLDDT: mean 87.77, std 9.75, range [41.69, 97.44]